Protein AF-B9D3Z3-F1 (afdb_monomer)

Sequence (193 aa):
MRENEQNLTEDKAQIIEKAKQEGMLSACFMSFTVLVLYVADFFPKLQEKHSWTALSILALVYLYKALKKLQPMCETNLIRPFHAYWTLGIAAAAALLAGILYDSMFTLLFLVLLIVTLFFWTILNFRLSRITQNPLFKFHSIMLIVSVASSLTVLFLKANPGSVLYYADAAITATAQALLVGAWYGVDDIEEI

Organism: NCBI:txid553218

Structure (mmCIF, N/CA/C/O backbone):
data_AF-B9D3Z3-F1
#
_entry.id   AF-B9D3Z3-F1
#
loop_
_atom_site.group_PDB
_atom_site.id
_atom_site.type_symbol
_atom_site.label_atom_id
_atom_site.label_alt_id
_atom_site.label_comp_id
_atom_site.label_asym_id
_atom_site.label_entity_id
_atom_site.label_seq_id
_atom_site.pdbx_PDB_ins_code
_atom_site.Cartn_x
_atom_site.Cartn_y
_atom_site.Cartn_z
_atom_site.occupancy
_atom_site.B_iso_or_equiv
_atom_site.auth_seq_id
_atom_site.auth_comp_id
_atom_site.auth_asym_id
_atom_site.auth_atom_id
_atom_site.pdbx_PDB_model_num
ATOM 1 N N . MET A 1 1 ? -28.230 3.469 32.497 1.00 61.22 1 MET A N 1
ATOM 2 C CA . MET A 1 1 ? -27.767 2.372 31.613 1.00 61.22 1 MET A CA 1
ATOM 3 C C . MET A 1 1 ? -27.740 2.819 30.154 1.00 61.22 1 MET A C 1
ATOM 5 O O . MET A 1 1 ? -26.655 2.826 29.601 1.00 61.22 1 MET A O 1
ATOM 9 N N . ARG A 1 2 ? -28.853 3.325 29.589 1.00 60.28 2 ARG A N 1
ATOM 10 C CA . ARG A 1 2 ? -28.916 3.864 28.210 1.00 60.28 2 ARG A CA 1
ATOM 11 C C . ARG A 1 2 ? -27.919 4.992 27.882 1.00 60.28 2 ARG A C 1
ATOM 13 O O . ARG A 1 2 ? -27.313 4.952 26.823 1.00 60.28 2 ARG A O 1
ATOM 20 N N . GLU A 1 3 ? -27.693 5.949 28.785 1.00 64.88 3 GLU A N 1
ATOM 21 C CA . GLU A 1 3 ? -26.726 7.043 28.543 1.00 64.88 3 GLU A CA 1
ATOM 22 C C . GLU A 1 3 ? -25.271 6.554 28.409 1.00 64.88 3 GLU A C 1
ATOM 24 O O . GLU A 1 3 ? -24.520 7.086 27.600 1.00 64.88 3 GLU A O 1
ATOM 29 N N . ASN A 1 4 ? -24.868 5.508 29.144 1.00 65.56 4 ASN A N 1
ATOM 30 C CA . ASN A 1 4 ? -23.505 4.967 29.051 1.00 65.56 4 ASN A CA 1
ATOM 31 C C . ASN A 1 4 ? -23.266 4.202 27.742 1.00 65.56 4 ASN A C 1
ATOM 33 O O . ASN A 1 4 ? -22.178 4.287 27.181 1.00 65.56 4 ASN A O 1
ATOM 37 N N . GLU A 1 5 ? -24.267 3.471 27.249 1.00 65.56 5 GLU A N 1
ATOM 38 C CA . GLU A 1 5 ? -24.188 2.773 25.958 1.00 65.56 5 GLU A CA 1
ATOM 39 C C . GLU A 1 5 ? -24.165 3.762 24.788 1.00 65.56 5 GLU A C 1
ATOM 41 O O . GLU A 1 5 ? -23.399 3.591 23.839 1.00 65.56 5 GLU A O 1
ATOM 46 N N . GLN A 1 6 ? -24.952 4.836 24.884 1.00 65.88 6 GLN A N 1
ATOM 47 C CA . GLN A 1 6 ? -24.980 5.894 23.880 1.00 65.88 6 GLN A CA 1
ATOM 48 C C . GLN A 1 6 ? -23.650 6.666 23.830 1.00 65.88 6 GLN A C 1
ATOM 50 O O . GLN A 1 6 ? -23.081 6.810 22.751 1.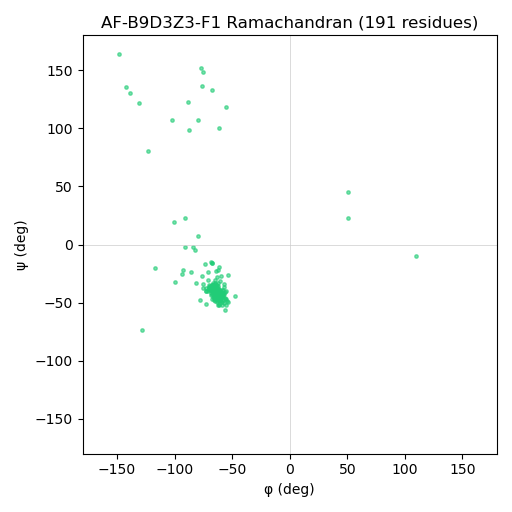00 65.88 6 GLN A O 1
ATOM 55 N N . ASN A 1 7 ? -23.085 7.037 24.986 1.00 67.00 7 ASN A N 1
ATOM 56 C CA . ASN A 1 7 ? -21.767 7.683 25.067 1.00 67.00 7 ASN A CA 1
ATOM 57 C C . ASN A 1 7 ? -20.642 6.804 24.493 1.00 67.00 7 ASN A C 1
ATOM 59 O O . ASN A 1 7 ? -19.749 7.303 23.812 1.00 67.00 7 ASN A O 1
ATOM 63 N N . LEU A 1 8 ? -20.690 5.489 24.731 1.00 71.25 8 LEU A N 1
ATOM 64 C CA . LEU A 1 8 ? -19.714 4.547 24.176 1.00 71.25 8 LEU A CA 1
ATOM 65 C C . LEU A 1 8 ? -19.835 4.420 22.650 1.00 71.25 8 LEU A C 1
ATOM 67 O O . LEU A 1 8 ? -18.837 4.234 21.957 1.00 71.25 8 LEU A O 1
ATOM 71 N N . THR A 1 9 ? -21.056 4.505 22.125 1.00 74.75 9 THR A N 1
ATOM 72 C CA . THR A 1 9 ? -21.328 4.413 20.685 1.00 74.75 9 THR A CA 1
ATOM 73 C C . THR A 1 9 ? -20.883 5.685 19.956 1.00 74.75 9 THR A C 1
ATOM 75 O O . THR A 1 9 ? -20.271 5.600 18.892 1.00 74.75 9 THR A O 1
ATOM 78 N N . GLU A 1 10 ? -21.110 6.858 20.550 1.00 75.19 10 GLU A N 1
ATOM 79 C CA . GLU A 1 10 ? -20.650 8.147 20.014 1.00 75.19 10 GLU A CA 1
ATOM 80 C C . GLU A 1 10 ? -19.116 8.262 20.011 1.00 75.19 10 GLU A C 1
ATOM 82 O O . GLU A 1 10 ? -18.536 8.693 19.011 1.00 75.19 10 GLU A O 1
ATOM 87 N N . ASP A 1 11 ? -18.446 7.808 21.076 1.00 85.38 11 ASP A N 1
ATOM 88 C CA . ASP A 1 11 ? -16.977 7.775 21.141 1.00 85.38 11 ASP A CA 1
ATOM 89 C C . ASP A 1 11 ? -16.388 6.842 20.067 1.00 85.38 11 ASP A C 1
ATOM 91 O O . ASP A 1 11 ? -15.443 7.203 19.358 1.00 85.38 11 ASP A O 1
ATOM 95 N N . LYS A 1 12 ? -17.012 5.674 19.849 1.00 86.50 12 LYS A N 1
ATOM 96 C CA . LYS A 1 12 ? -16.612 4.743 18.783 1.00 86.50 12 LYS A CA 1
ATOM 97 C C . LYS A 1 12 ? -16.733 5.356 17.395 1.00 86.50 12 LYS A C 1
ATOM 99 O O . LYS A 1 12 ? -15.756 5.347 16.645 1.00 86.50 12 LYS A O 1
ATOM 104 N N . ALA A 1 13 ? -17.893 5.922 17.071 1.00 90.25 13 ALA A N 1
ATOM 105 C CA . ALA A 1 13 ? -18.123 6.566 15.781 1.00 90.25 13 ALA A CA 1
ATOM 106 C C . ALA A 1 13 ? -17.109 7.697 15.531 1.00 90.25 13 ALA A C 1
ATOM 108 O O . ALA A 1 13 ? -16.568 7.823 14.432 1.00 90.25 13 ALA A O 1
ATOM 109 N N . GLN A 1 14 ? -16.770 8.475 16.566 1.00 92.31 14 GLN A N 1
ATOM 110 C CA . GLN A 1 14 ? -15.771 9.536 16.451 1.00 92.31 14 GLN A CA 1
ATOM 111 C C . GLN A 1 14 ? -14.358 8.995 16.179 1.00 92.31 14 GLN A C 1
ATOM 113 O O . GLN A 1 14 ? -13.594 9.602 15.420 1.00 92.31 14 GLN A O 1
ATOM 118 N N . ILE A 1 15 ? -13.975 7.882 16.805 1.00 92.25 15 ILE A N 1
ATOM 119 C CA . ILE A 1 15 ? -12.674 7.247 16.566 1.00 92.25 15 ILE A CA 1
ATOM 120 C C . ILE A 1 15 ? -12.609 6.666 15.148 1.00 92.25 15 ILE A C 1
ATOM 122 O O . ILE A 1 15 ? -11.595 6.873 14.474 1.00 92.25 15 ILE A O 1
ATOM 126 N N . ILE A 1 16 ? -13.676 6.007 14.684 1.00 94.06 16 ILE A N 1
ATOM 127 C CA . ILE A 1 16 ? -13.776 5.455 13.324 1.00 94.06 16 ILE A CA 1
ATOM 128 C C . ILE A 1 16 ? -13.667 6.577 12.289 1.00 94.06 16 ILE A C 1
ATOM 130 O O . ILE A 1 16 ? -12.822 6.496 11.401 1.00 94.06 16 ILE A O 1
ATOM 134 N N . GLU A 1 17 ? -14.409 7.674 12.452 1.00 95.56 17 GLU A N 1
ATOM 135 C CA . GLU A 1 17 ? -14.354 8.821 11.537 1.00 95.56 17 GLU A CA 1
ATOM 136 C C . GLU A 1 17 ? -12.950 9.451 11.487 1.00 95.56 17 GLU A C 1
ATOM 138 O O . GLU A 1 17 ? -12.416 9.753 10.419 1.00 95.56 17 GLU A O 1
ATOM 143 N N . LYS A 1 18 ? -12.277 9.591 12.636 1.00 95.56 18 LYS A N 1
ATOM 144 C CA . LYS A 1 18 ? -10.888 10.082 12.662 1.00 95.56 18 LYS A CA 1
ATOM 145 C C . LYS A 1 18 ? -9.923 9.110 11.979 1.00 95.56 18 LYS A C 1
ATOM 147 O O . LYS A 1 18 ? -9.005 9.553 11.290 1.00 95.56 18 LYS A O 1
ATOM 152 N N . ALA A 1 19 ? -10.095 7.804 12.181 1.00 96.00 19 ALA A N 1
ATOM 153 C CA . ALA A 1 19 ? -9.276 6.788 11.526 1.00 96.00 19 ALA A CA 1
ATOM 154 C C . ALA A 1 19 ? -9.494 6.785 10.007 1.00 96.00 19 ALA A C 1
ATOM 156 O O . ALA A 1 19 ? -8.522 6.746 9.255 1.00 96.00 19 ALA A O 1
ATOM 157 N N . LYS A 1 20 ? -10.747 6.906 9.564 1.00 96.75 20 LYS A N 1
ATOM 158 C CA . LYS A 1 20 ? -11.151 7.075 8.167 1.00 96.75 20 LYS A CA 1
ATOM 159 C C . LYS A 1 20 ? -10.456 8.271 7.526 1.00 96.75 20 LYS A C 1
ATOM 161 O O . LYS A 1 20 ? -9.802 8.110 6.500 1.00 96.75 20 LYS A O 1
ATOM 166 N N . GLN A 1 21 ? -10.523 9.448 8.148 1.00 97.25 21 GLN A N 1
ATOM 167 C CA . GLN A 1 21 ? -9.885 10.664 7.630 1.00 97.25 21 GLN A CA 1
ATOM 168 C C . GLN A 1 21 ? -8.366 10.510 7.483 1.00 97.25 21 GLN A C 1
ATOM 170 O O . GLN A 1 21 ? -7.793 10.874 6.455 1.00 97.25 21 GLN A O 1
ATOM 175 N N . GLU A 1 22 ? -7.699 9.939 8.486 1.00 97.50 22 GLU A N 1
ATOM 176 C CA . GLU A 1 22 ? -6.257 9.689 8.421 1.00 97.50 22 GLU A CA 1
ATOM 177 C C . GLU A 1 22 ? -5.893 8.630 7.375 1.00 97.50 22 GLU A C 1
ATOM 179 O O . GLU A 1 22 ? -4.918 8.795 6.642 1.00 97.50 22 GLU A O 1
ATOM 184 N N . GLY A 1 23 ? -6.689 7.569 7.261 1.00 97.25 23 GLY A N 1
ATOM 185 C CA . GLY A 1 23 ? -6.504 6.533 6.256 1.00 97.25 23 GLY A CA 1
ATOM 186 C C . GLY A 1 23 ? -6.722 7.048 4.834 1.00 97.25 23 GLY A C 1
ATOM 187 O O . GLY A 1 23 ? -5.916 6.760 3.952 1.00 97.25 23 GLY A O 1
ATOM 188 N N . MET A 1 24 ? -7.727 7.899 4.620 1.00 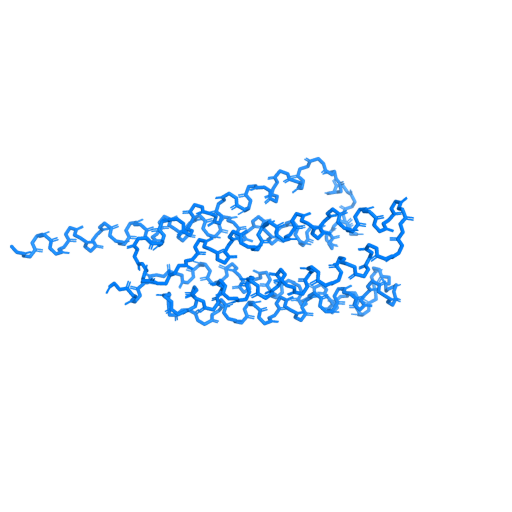97.44 24 MET A N 1
ATOM 189 C CA . MET A 1 24 ? -7.952 8.590 3.349 1.00 97.44 24 MET A CA 1
ATOM 190 C C . MET A 1 24 ? -6.784 9.509 2.985 1.00 97.44 24 MET A C 1
ATOM 192 O O . MET A 1 24 ? -6.298 9.451 1.858 1.00 97.44 24 MET A O 1
ATOM 196 N N . LEU A 1 25 ? -6.292 10.326 3.924 1.00 96.88 25 LEU A N 1
ATOM 197 C CA . LEU A 1 25 ? -5.120 11.180 3.690 1.00 96.88 25 LEU A CA 1
ATOM 198 C C . LEU A 1 25 ? -3.895 10.351 3.303 1.00 96.88 25 LEU A C 1
ATOM 200 O O . LEU A 1 25 ? -3.193 10.684 2.349 1.00 96.88 25 LEU A O 1
ATOM 204 N N . SER A 1 26 ? -3.668 9.245 4.012 1.00 97.00 26 SER A N 1
ATOM 205 C CA . SER A 1 26 ? -2.611 8.300 3.675 1.00 97.00 26 SER A CA 1
ATOM 206 C C . SER A 1 26 ? -2.772 7.742 2.261 1.00 97.00 26 SER A C 1
ATOM 208 O O . SER A 1 26 ? -1.842 7.844 1.461 1.00 97.00 26 SER A O 1
ATOM 210 N N . ALA A 1 27 ? -3.953 7.213 1.932 1.00 96.88 27 ALA A N 1
ATOM 211 C CA . ALA A 1 27 ? -4.258 6.644 0.626 1.00 96.88 27 ALA A CA 1
ATOM 212 C C . ALA A 1 27 ? -4.061 7.665 -0.498 1.00 96.88 27 ALA A C 1
ATOM 214 O O . ALA A 1 27 ? -3.463 7.336 -1.520 1.00 96.88 27 ALA A O 1
ATOM 215 N N . CYS A 1 28 ? -4.488 8.913 -0.298 1.00 94.94 28 CYS A N 1
ATOM 216 C CA . CYS A 1 28 ? -4.278 10.001 -1.248 1.00 94.94 28 CYS A CA 1
ATOM 217 C C . CYS A 1 28 ? -2.791 10.308 -1.448 1.00 94.94 28 CYS A C 1
ATOM 219 O O . CYS A 1 28 ? -2.352 10.447 -2.589 1.00 94.94 28 CYS A O 1
ATOM 221 N N . PHE A 1 29 ? -1.995 10.374 -0.376 1.00 94.31 29 PHE A N 1
ATOM 222 C CA . PHE A 1 29 ? -0.553 10.597 -0.503 1.00 94.31 29 PHE A CA 1
ATOM 223 C C . PHE A 1 29 ? 0.164 9.425 -1.176 1.00 94.31 29 PHE A C 1
ATOM 225 O O . PHE A 1 29 ? 0.994 9.676 -2.044 1.00 94.31 29 PHE A O 1
ATOM 232 N N . MET A 1 30 ? -0.183 8.171 -0.857 1.00 93.06 30 MET A N 1
ATOM 233 C CA . MET A 1 30 ? 0.350 6.990 -1.560 1.00 93.06 30 MET A CA 1
ATOM 234 C C . MET A 1 30 ? -0.032 6.997 -3.043 1.00 93.06 30 MET A C 1
ATOM 236 O O . MET A 1 30 ? 0.810 6.780 -3.911 1.00 93.06 30 MET A O 1
ATOM 240 N N . SER A 1 31 ? -1.296 7.299 -3.340 1.00 92.81 31 SER A N 1
ATOM 241 C CA . SER A 1 31 ? -1.798 7.373 -4.712 1.00 92.81 31 SER A CA 1
ATOM 242 C C . SER A 1 31 ? -1.053 8.440 -5.500 1.00 92.81 31 SER A C 1
ATOM 244 O O . SER A 1 31 ? -0.617 8.192 -6.620 1.00 92.81 31 SER A O 1
ATOM 246 N N . PHE A 1 32 ? -0.861 9.617 -4.903 1.00 90.12 32 PHE A N 1
ATOM 247 C CA . PHE A 1 32 ? -0.132 10.707 -5.531 1.00 90.12 32 PHE A CA 1
ATOM 248 C C . PHE A 1 32 ? 1.331 10.338 -5.786 1.00 90.12 32 PHE A C 1
ATOM 250 O O . PHE A 1 32 ? 1.804 10.529 -6.901 1.00 90.12 32 PHE A O 1
ATOM 257 N N . THR A 1 33 ? 2.048 9.779 -4.804 1.00 88.94 33 THR A N 1
ATOM 258 C CA . THR A 1 33 ? 3.472 9.435 -4.974 1.00 88.94 33 THR A CA 1
ATOM 259 C C . THR A 1 33 ? 3.700 8.340 -6.010 1.00 88.94 33 THR A C 1
ATOM 261 O O . THR A 1 33 ? 4.727 8.356 -6.683 1.00 88.94 33 THR A O 1
ATOM 264 N N . VAL A 1 34 ? 2.747 7.423 -6.183 1.00 89.38 34 VAL A N 1
ATOM 265 C CA . VAL A 1 34 ? 2.805 6.393 -7.227 1.00 89.38 34 VAL A CA 1
ATOM 266 C C . VAL A 1 34 ? 2.422 6.966 -8.594 1.00 89.38 34 VAL A C 1
ATOM 268 O O . VAL A 1 34 ? 3.133 6.758 -9.575 1.00 89.38 34 VAL A O 1
ATOM 271 N N . LEU A 1 35 ? 1.318 7.711 -8.681 1.00 89.69 35 LEU A N 1
ATOM 272 C CA . LEU A 1 35 ? 0.789 8.190 -9.961 1.00 89.69 35 LEU A CA 1
ATOM 273 C C . LEU A 1 35 ? 1.575 9.363 -10.540 1.00 89.69 35 LEU A C 1
ATOM 275 O O . LEU A 1 35 ? 1.635 9.501 -11.762 1.00 89.69 35 LEU A O 1
ATOM 279 N N . VAL A 1 36 ? 2.225 10.176 -9.700 1.00 86.12 36 VAL A N 1
ATOM 280 C CA . VAL A 1 36 ? 3.058 1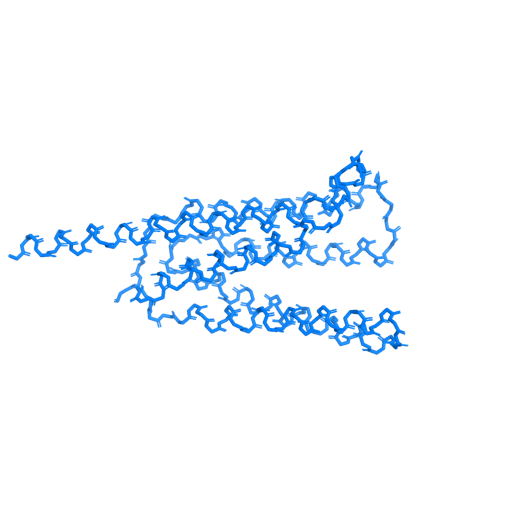1.290 -10.172 1.00 86.12 36 VAL A CA 1
ATOM 281 C C . VAL A 1 36 ? 4.194 10.804 -11.068 1.00 86.12 36 VAL A C 1
ATOM 283 O O . VAL A 1 36 ? 4.592 11.545 -11.955 1.00 86.12 36 VAL A O 1
ATOM 286 N N . LEU A 1 37 ? 4.664 9.560 -10.908 1.00 82.50 37 LEU A N 1
ATOM 287 C CA . LEU A 1 37 ? 5.684 8.976 -11.783 1.00 82.50 37 LEU A CA 1
ATOM 288 C C . LEU A 1 37 ? 5.198 8.892 -13.236 1.00 82.50 37 LEU A C 1
ATOM 290 O O . LEU A 1 37 ? 5.932 9.274 -14.139 1.00 82.50 37 LEU A O 1
ATOM 294 N N . TYR A 1 38 ? 3.942 8.494 -13.452 1.00 85.25 38 TYR A N 1
ATOM 295 C CA . TYR A 1 38 ? 3.343 8.448 -14.788 1.00 85.25 38 TYR A CA 1
ATOM 296 C C . TYR A 1 38 ? 2.987 9.842 -15.308 1.00 85.25 38 TYR A C 1
ATOM 298 O O . TYR A 1 38 ? 3.137 10.132 -16.490 1.00 85.25 38 TYR A O 1
ATOM 306 N N . VAL A 1 39 ? 2.511 10.734 -14.432 1.00 83.56 39 VAL A N 1
ATOM 307 C CA . VAL A 1 39 ? 2.137 12.103 -14.825 1.00 83.56 39 VAL A CA 1
ATOM 308 C C . VAL A 1 39 ? 3.376 12.936 -15.176 1.00 83.56 39 VAL A C 1
ATOM 310 O O . VAL A 1 39 ? 3.326 13.741 -16.107 1.00 83.56 39 VAL A O 1
ATOM 313 N N . ALA A 1 40 ? 4.492 12.743 -14.470 1.00 83.62 40 ALA A N 1
ATOM 314 C CA . ALA A 1 40 ? 5.743 13.462 -14.699 1.00 83.62 40 ALA A CA 1
ATOM 315 C C . ALA A 1 40 ? 6.338 13.187 -16.089 1.00 83.62 40 ALA A C 1
ATOM 317 O O . ALA A 1 40 ? 6.958 14.088 -16.651 1.00 83.62 40 ALA A O 1
ATOM 318 N N . ASP A 1 41 ? 6.077 12.013 -16.674 1.00 80.88 41 ASP A N 1
ATOM 319 C CA . ASP A 1 41 ? 6.478 11.694 -18.051 1.00 80.88 41 ASP A CA 1
ATOM 320 C C . ASP A 1 41 ? 5.774 12.590 -19.094 1.00 80.88 41 ASP A C 1
ATOM 322 O O . ASP A 1 41 ? 6.311 12.815 -20.178 1.00 80.88 41 ASP A O 1
ATOM 326 N N . PHE A 1 42 ? 4.611 13.170 -18.763 1.00 78.31 42 PHE A N 1
ATOM 327 C CA . PHE A 1 42 ? 3.899 14.147 -19.606 1.00 78.31 42 PHE A CA 1
ATOM 328 C C . PHE A 1 42 ? 4.134 15.598 -19.169 1.00 78.31 42 PHE A C 1
ATOM 330 O O . PHE A 1 42 ? 4.142 16.513 -19.994 1.00 78.31 42 PHE A O 1
ATOM 337 N N . PHE A 1 43 ? 4.326 15.820 -17.868 1.00 81.06 43 PHE A N 1
ATOM 338 C CA . PHE A 1 43 ? 4.496 17.137 -17.263 1.00 81.06 43 PHE A CA 1
ATOM 339 C C . PHE A 1 43 ? 5.819 17.199 -16.488 1.00 81.06 43 PHE A C 1
ATOM 341 O O . PHE A 1 43 ? 5.816 17.136 -15.255 1.00 81.06 43 PHE A O 1
ATOM 348 N N . PRO A 1 44 ? 6.959 17.404 -17.172 1.00 75.25 44 PRO A N 1
ATOM 349 C CA . PRO A 1 44 ? 8.288 17.342 -16.554 1.00 75.25 44 PRO A CA 1
ATOM 350 C C . PRO A 1 44 ? 8.505 18.387 -15.448 1.00 75.25 44 PRO A C 1
ATOM 352 O O . PRO A 1 44 ? 9.350 18.208 -14.577 1.00 75.25 44 PRO A O 1
ATOM 355 N N . LYS A 1 45 ? 7.697 19.458 -15.411 1.00 76.31 45 LYS A N 1
ATOM 356 C CA . LYS A 1 45 ? 7.692 20.442 -14.312 1.00 76.31 45 LYS A CA 1
ATOM 357 C C . LYS A 1 45 ? 7.303 19.840 -12.953 1.00 76.31 45 LYS A C 1
ATOM 359 O O . LYS A 1 45 ? 7.649 20.411 -11.929 1.00 76.31 45 LYS A O 1
ATOM 364 N N . LEU A 1 46 ? 6.601 18.704 -12.929 1.00 71.19 46 LEU A N 1
ATOM 365 C CA . LEU A 1 46 ? 6.235 17.990 -11.698 1.00 71.19 46 LEU A CA 1
ATOM 366 C C . LEU A 1 46 ? 7.359 17.088 -11.170 1.00 71.19 46 LEU A C 1
ATOM 368 O O . LEU A 1 46 ? 7.228 16.520 -10.089 1.00 71.19 46 LEU A O 1
ATOM 372 N N . GLN A 1 47 ? 8.466 16.966 -11.906 1.00 66.19 47 GLN A N 1
ATOM 373 C CA . GLN A 1 47 ? 9.595 16.103 -11.567 1.00 66.19 47 GLN A CA 1
ATOM 374 C C . GLN A 1 47 ? 10.529 16.707 -10.499 1.00 66.19 47 GLN A C 1
ATOM 376 O O . GLN A 1 47 ? 11.586 16.136 -10.227 1.00 66.19 47 GLN A O 1
ATOM 381 N N . GLU A 1 48 ? 10.184 17.845 -9.881 1.00 66.31 48 GLU A N 1
ATOM 382 C CA . GLU A 1 48 ? 10.954 18.417 -8.768 1.00 66.31 48 GLU A CA 1
ATOM 383 C C . GLU A 1 48 ? 10.982 17.446 -7.567 1.00 66.31 48 GLU A C 1
ATOM 385 O O . GLU A 1 48 ? 10.043 17.317 -6.781 1.00 66.31 48 GLU A O 1
ATOM 390 N N . LYS A 1 49 ? 12.106 16.726 -7.448 1.00 61.22 49 LYS A N 1
ATOM 391 C CA . LYS A 1 49 ? 12.265 15.493 -6.652 1.00 61.22 49 LYS A CA 1
ATOM 392 C C . LYS A 1 49 ? 12.177 15.668 -5.133 1.00 61.22 49 LYS A C 1
ATOM 394 O O . LYS A 1 49 ? 12.035 14.679 -4.418 1.00 61.22 49 LYS A O 1
ATOM 399 N N . HIS A 1 50 ? 12.283 16.889 -4.611 1.00 58.28 50 HIS A N 1
ATOM 400 C CA . HIS A 1 50 ? 12.471 17.111 -3.172 1.00 58.28 50 HIS A CA 1
ATOM 401 C C . HIS A 1 50 ? 11.210 16.856 -2.324 1.00 58.28 50 HIS A C 1
ATOM 403 O O . HIS A 1 50 ? 11.329 16.645 -1.119 1.00 58.28 50 HIS A O 1
ATOM 409 N N . SER A 1 51 ? 10.017 16.805 -2.930 1.00 67.50 51 SER A N 1
ATOM 410 C CA . SER A 1 51 ? 8.748 16.648 -2.196 1.00 67.50 51 SER A CA 1
ATOM 411 C C . SER A 1 51 ? 8.274 15.190 -2.047 1.00 67.50 51 SER A C 1
ATOM 413 O O . SER A 1 51 ? 7.530 14.859 -1.123 1.00 67.50 51 SER A O 1
ATOM 415 N N . TRP A 1 52 ? 8.726 14.270 -2.907 1.00 77.75 52 TRP A N 1
ATOM 416 C CA . TRP A 1 52 ? 8.144 12.920 -2.982 1.00 77.75 52 TRP A CA 1
ATOM 417 C C . TRP A 1 52 ? 8.481 12.043 -1.775 1.00 77.75 52 TRP A C 1
ATOM 419 O O . TRP A 1 52 ? 7.612 11.345 -1.257 1.00 77.75 52 TRP A O 1
ATOM 429 N N . THR A 1 53 ? 9.714 12.115 -1.267 1.00 80.88 53 THR A N 1
ATOM 430 C CA . THR A 1 53 ? 10.110 11.380 -0.055 1.00 80.88 53 THR A CA 1
ATOM 431 C C . THR A 1 53 ? 9.323 11.858 1.163 1.00 80.88 53 THR A C 1
ATOM 433 O O . THR A 1 53 ? 8.868 11.040 1.960 1.00 80.88 53 THR A O 1
ATOM 436 N N . ALA A 1 54 ? 9.113 13.173 1.288 1.00 85.50 54 ALA A N 1
ATOM 437 C CA . ALA A 1 54 ? 8.326 13.746 2.373 1.00 85.50 54 ALA A CA 1
ATOM 438 C C . ALA A 1 54 ? 6.865 13.276 2.309 1.00 85.50 54 ALA A C 1
ATOM 440 O O . ALA A 1 54 ? 6.320 12.849 3.325 1.00 85.50 54 ALA A O 1
ATOM 441 N N . LEU A 1 55 ? 6.258 13.266 1.117 1.00 88.25 55 LEU A N 1
ATOM 442 C CA . LEU A 1 55 ? 4.903 12.748 0.914 1.00 88.25 55 LEU A CA 1
ATOM 443 C C . LEU A 1 55 ? 4.792 11.254 1.238 1.00 88.25 55 LEU A C 1
ATOM 445 O O . LEU A 1 55 ? 3.847 10.855 1.912 1.00 88.25 55 LEU A O 1
ATOM 449 N N . SER A 1 56 ? 5.774 10.437 0.849 1.00 87.19 56 SER A N 1
ATOM 450 C CA . SER A 1 56 ? 5.807 9.010 1.198 1.00 87.19 56 SER A CA 1
ATOM 451 C C . SER A 1 56 ? 5.922 8.780 2.710 1.00 87.19 56 SER A C 1
ATOM 453 O O . SER A 1 56 ? 5.240 7.914 3.257 1.00 87.19 56 SER A O 1
ATOM 455 N N . ILE A 1 57 ? 6.731 9.581 3.415 1.00 90.81 57 ILE A N 1
ATOM 456 C CA . ILE A 1 57 ? 6.822 9.526 4.884 1.00 90.81 57 ILE A CA 1
ATOM 457 C C . ILE A 1 57 ? 5.489 9.934 5.515 1.00 90.81 57 ILE A C 1
ATOM 459 O O . ILE A 1 57 ? 4.991 9.234 6.396 1.00 90.81 57 ILE A O 1
ATOM 463 N N . LEU A 1 58 ? 4.883 11.032 5.053 1.00 93.31 58 LEU A N 1
ATOM 464 C CA . LEU A 1 58 ? 3.577 11.478 5.535 1.00 93.31 58 LEU A CA 1
ATOM 465 C C . LEU A 1 58 ? 2.511 10.404 5.317 1.00 93.31 58 LEU A C 1
ATOM 467 O O . LEU A 1 58 ? 1.760 10.106 6.242 1.00 93.31 58 LEU A O 1
ATOM 471 N N . ALA A 1 59 ? 2.492 9.764 4.148 1.00 94.00 59 ALA A N 1
ATOM 472 C CA . ALA A 1 59 ? 1.582 8.670 3.846 1.00 94.00 59 ALA A CA 1
ATOM 473 C C . ALA A 1 59 ? 1.684 7.537 4.882 1.00 94.00 59 ALA A C 1
ATOM 475 O O . ALA A 1 59 ? 0.665 7.098 5.419 1.00 94.00 59 ALA A O 1
ATOM 476 N N . LEU A 1 60 ? 2.902 7.108 5.226 1.00 94.31 60 LEU A N 1
ATOM 477 C CA . LEU A 1 60 ? 3.131 6.076 6.244 1.00 94.31 60 LEU A CA 1
ATOM 478 C C . LEU A 1 60 ? 2.731 6.537 7.651 1.00 94.31 60 LEU A C 1
ATOM 480 O O . LEU A 1 60 ? 2.139 5.762 8.401 1.00 94.31 60 LEU A O 1
ATOM 484 N N . VAL A 1 61 ? 3.018 7.791 8.012 1.00 96.31 61 VAL A N 1
ATOM 485 C CA . VAL A 1 61 ? 2.642 8.363 9.315 1.00 96.31 61 VAL A CA 1
ATOM 486 C C . VAL A 1 61 ? 1.124 8.404 9.475 1.00 96.31 61 VAL A C 1
ATOM 488 O O . VAL A 1 61 ? 0.612 7.998 10.518 1.00 96.31 61 VAL A O 1
ATOM 491 N N . TYR A 1 62 ? 0.396 8.868 8.458 1.00 97.44 62 TYR A N 1
ATOM 492 C CA . TYR A 1 62 ? -1.064 8.903 8.489 1.00 97.44 62 TYR A CA 1
ATOM 493 C C . TYR A 1 62 ? -1.668 7.497 8.523 1.00 97.44 62 TYR A C 1
ATOM 495 O O . TYR A 1 62 ? -2.576 7.261 9.318 1.00 97.44 62 TYR A O 1
ATOM 503 N N . LEU A 1 63 ? -1.103 6.538 7.776 1.00 97.12 63 LEU A N 1
ATOM 504 C CA . LEU A 1 63 ? -1.547 5.144 7.847 1.00 97.12 63 LEU A CA 1
ATOM 505 C C . LEU A 1 63 ? -1.365 4.579 9.254 1.00 97.12 63 LEU A C 1
ATOM 507 O O . LEU A 1 63 ? -2.288 4.007 9.821 1.00 97.12 63 LEU A O 1
ATOM 511 N N . TYR A 1 64 ? -0.187 4.777 9.845 1.00 97.06 64 TYR A N 1
ATOM 512 C CA . TYR A 1 64 ? 0.093 4.324 11.202 1.00 97.06 64 TYR A CA 1
ATOM 513 C C . TYR A 1 64 ? -0.888 4.919 12.216 1.00 97.06 64 TYR A C 1
ATOM 515 O O . TYR A 1 64 ? -1.382 4.199 13.083 1.00 97.06 64 TYR A O 1
ATOM 523 N N . LYS A 1 65 ? -1.197 6.219 12.110 1.00 97.06 65 LYS A N 1
ATOM 524 C CA . LYS A 1 65 ? -2.169 6.868 13.000 1.00 97.06 65 LYS A CA 1
ATOM 525 C C . LYS A 1 65 ? -3.571 6.267 12.849 1.00 97.06 65 LYS A C 1
ATOM 527 O O . LYS A 1 65 ? -4.183 5.976 13.877 1.00 97.06 65 LYS A O 1
ATOM 532 N N . ALA A 1 66 ? -4.018 6.010 11.617 1.00 96.75 66 ALA A N 1
ATOM 533 C CA . ALA A 1 66 ? -5.306 5.378 11.346 1.00 96.75 66 ALA A CA 1
ATOM 534 C C . ALA A 1 66 ? -5.372 3.973 11.960 1.00 96.75 66 ALA A C 1
ATOM 536 O O . ALA A 1 66 ? -6.265 3.669 12.748 1.00 96.75 66 ALA A O 1
ATOM 537 N N . LEU A 1 67 ? -4.362 3.139 11.692 1.00 96.62 67 LEU A N 1
ATOM 538 C CA . LEU A 1 67 ? -4.283 1.784 12.241 1.00 96.62 67 LEU A CA 1
ATOM 539 C C . LEU A 1 67 ? -4.213 1.784 13.769 1.00 96.62 67 LEU A C 1
ATOM 541 O O . LEU A 1 67 ? -4.840 0.947 14.409 1.00 96.62 67 LEU A O 1
ATOM 545 N N . LYS A 1 68 ? -3.482 2.728 14.370 1.00 95.56 68 LYS A N 1
ATOM 546 C CA . LYS A 1 68 ? -3.365 2.839 15.828 1.00 95.56 68 LYS A CA 1
ATOM 547 C C . LYS A 1 68 ? -4.689 3.229 16.486 1.00 95.56 68 LYS A C 1
ATOM 549 O O . LYS A 1 68 ? -4.939 2.795 17.605 1.00 95.56 68 LYS A O 1
ATOM 554 N N . LYS A 1 69 ? -5.519 4.029 15.810 1.00 94.31 69 LYS A N 1
ATOM 555 C CA . LYS A 1 69 ? -6.873 4.368 16.274 1.00 94.31 69 LYS A CA 1
ATOM 556 C C . LYS A 1 69 ? -7.830 3.183 16.194 1.00 94.31 69 LYS A C 1
ATOM 558 O O . LYS A 1 69 ? -8.621 3.016 17.111 1.00 94.31 69 LYS A O 1
ATOM 563 N N . LEU A 1 70 ? -7.724 2.366 15.145 1.00 92.81 70 LEU A N 1
ATOM 564 C CA . LEU A 1 70 ? -8.553 1.167 14.987 1.00 92.81 70 LEU A CA 1
ATOM 565 C C . LEU A 1 70 ? -8.109 0.016 15.900 1.00 92.81 70 LEU A C 1
ATOM 567 O O . LEU A 1 70 ? -8.946 -0.706 16.415 1.00 92.81 70 LEU A O 1
ATOM 571 N N . GLN A 1 71 ? -6.807 -0.133 16.164 1.00 93.00 71 GLN A N 1
ATOM 572 C CA . GLN A 1 71 ? -6.246 -1.243 16.944 1.00 93.00 71 GLN A CA 1
ATOM 573 C C . GLN A 1 71 ? -6.949 -1.574 18.280 1.00 93.00 71 GLN A C 1
ATOM 575 O O . GLN A 1 71 ? -7.097 -2.765 18.547 1.00 93.00 71 GLN A O 1
ATOM 580 N N . PRO A 1 72 ? -7.330 -0.615 19.153 1.00 89.31 72 PRO A N 1
ATOM 581 C CA . PRO A 1 72 ? -8.024 -0.937 20.404 1.00 89.31 72 PRO A CA 1
ATOM 582 C C . PRO A 1 72 ? -9.445 -1.484 20.202 1.00 89.31 72 PRO A C 1
ATOM 584 O O . PRO A 1 72 ? -10.004 -2.039 21.138 1.00 89.31 72 PRO A O 1
ATOM 587 N N . MET A 1 73 ? -10.012 -1.331 19.005 1.00 87.31 73 MET A N 1
ATOM 588 C CA . MET A 1 73 ? -11.319 -1.852 18.600 1.00 87.31 73 MET A CA 1
ATOM 589 C C . MET A 1 73 ? -11.185 -3.133 17.778 1.00 87.31 73 MET A C 1
ATOM 591 O O . MET A 1 73 ? -12.047 -3.433 16.972 1.00 87.31 73 MET A O 1
ATOM 595 N N . CYS A 1 74 ? -10.053 -3.826 17.839 1.00 87.38 74 CYS A N 1
ATOM 596 C CA . CYS A 1 74 ? -9.835 -5.018 17.034 1.00 87.38 74 CYS A CA 1
ATOM 597 C C . CYS A 1 74 ? -9.131 -6.066 17.881 1.00 87.38 74 CYS A C 1
ATOM 599 O O . CYS A 1 74 ? -8.070 -5.798 18.452 1.00 87.38 74 CYS A O 1
ATOM 601 N N . GLU A 1 75 ? -9.656 -7.288 17.886 1.00 86.25 75 GLU A N 1
ATOM 602 C CA . GLU A 1 75 ? -8.934 -8.435 18.443 1.00 86.25 75 GLU A CA 1
ATOM 603 C C . GLU A 1 75 ? -7.694 -8.747 17.595 1.00 86.25 75 GLU A C 1
ATOM 605 O O . GLU A 1 75 ? -6.629 -9.141 18.085 1.00 86.25 75 GLU A O 1
ATOM 610 N N . THR A 1 76 ? -7.815 -8.546 16.281 1.00 89.69 76 THR A N 1
ATOM 611 C CA . THR A 1 76 ? -6.725 -8.779 15.347 1.00 89.69 76 THR A CA 1
ATOM 612 C C . THR A 1 76 ? -5.678 -7.657 15.387 1.00 89.69 76 THR A C 1
ATOM 614 O O . THR A 1 76 ? -5.957 -6.459 15.410 1.00 89.69 76 THR A O 1
ATOM 617 N N . ASN A 1 77 ? -4.399 -8.042 15.376 1.00 92.75 77 ASN A N 1
ATOM 618 C CA . ASN A 1 77 ? -3.298 -7.078 15.418 1.00 92.75 77 ASN A CA 1
ATOM 619 C C . ASN A 1 77 ? -3.049 -6.454 14.030 1.00 92.75 77 ASN A C 1
ATOM 621 O O . ASN A 1 77 ? -2.495 -7.107 13.145 1.00 92.75 77 ASN A O 1
ATOM 625 N N . LEU A 1 78 ? -3.420 -5.194 13.835 1.00 93.31 78 LEU A N 1
ATOM 626 C CA . LEU A 1 78 ? -3.182 -4.418 12.615 1.00 93.31 78 LEU A CA 1
ATOM 627 C C . LEU A 1 78 ? -1.765 -3.832 12.565 1.00 93.31 78 LEU A C 1
ATOM 629 O O . LEU A 1 78 ? -1.156 -3.730 11.500 1.00 93.31 78 LEU A O 1
ATOM 633 N N . ILE A 1 79 ? -1.206 -3.483 13.722 1.00 96.12 79 ILE A N 1
ATOM 634 C CA . ILE A 1 79 ? 0.087 -2.795 13.824 1.00 96.12 79 ILE A CA 1
ATOM 635 C C . ILE A 1 79 ? 1.265 -3.699 13.443 1.00 96.12 79 ILE A C 1
ATOM 637 O O . ILE A 1 79 ? 2.210 -3.256 12.795 1.00 96.12 79 ILE A O 1
ATOM 641 N N . ARG A 1 80 ? 1.218 -4.987 13.785 1.00 94.69 80 ARG A N 1
ATOM 642 C CA . ARG A 1 80 ? 2.284 -5.950 13.479 1.00 94.69 80 ARG A CA 1
ATOM 643 C C . ARG A 1 80 ? 2.517 -6.152 11.973 1.00 94.69 80 ARG A C 1
ATOM 645 O O . ARG A 1 80 ? 3.671 -6.037 11.562 1.00 94.69 80 ARG A O 1
ATOM 652 N N . PRO A 1 81 ? 1.502 -6.456 11.136 1.00 94.94 81 PRO A N 1
ATOM 653 C CA . PRO A 1 81 ? 1.721 -6.575 9.695 1.00 94.94 81 PRO A CA 1
ATOM 654 C C . PRO A 1 81 ? 2.124 -5.238 9.065 1.00 94.94 81 PRO A C 1
ATOM 656 O O . PRO A 1 81 ? 2.980 -5.236 8.183 1.00 94.94 81 PRO A O 1
ATOM 659 N N . PHE A 1 82 ? 1.614 -4.105 9.567 1.00 96.12 82 PHE A N 1
ATOM 660 C CA . PHE A 1 82 ? 2.104 -2.788 9.155 1.00 96.12 82 PHE A CA 1
ATOM 661 C C . PHE A 1 82 ? 3.595 -2.616 9.460 1.00 96.12 82 PHE A C 1
ATOM 663 O O . PHE A 1 82 ? 4.342 -2.197 8.579 1.00 96.12 82 PHE A O 1
ATOM 670 N N . HIS A 1 83 ? 4.048 -2.996 10.662 1.00 95.38 83 HIS A N 1
ATOM 671 C CA . HIS A 1 83 ? 5.455 -2.907 11.038 1.00 95.38 83 HIS A CA 1
ATOM 672 C C . HIS A 1 83 ? 6.367 -3.785 10.176 1.00 95.38 83 HIS A C 1
ATOM 674 O O . HIS A 1 83 ? 7.451 -3.360 9.793 1.00 95.38 83 HIS A O 1
ATOM 680 N N . ALA A 1 84 ? 5.923 -4.989 9.830 1.00 96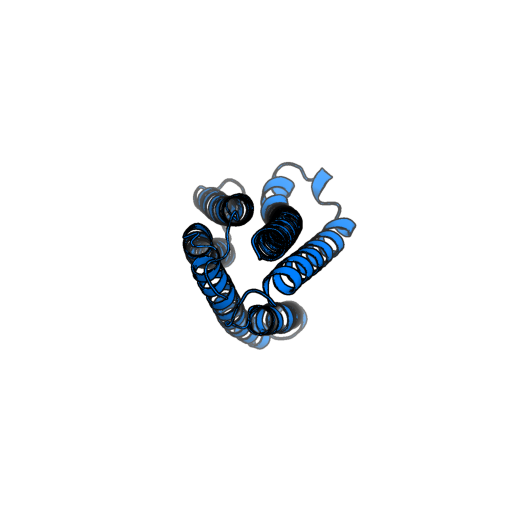.31 84 ALA A N 1
ATOM 681 C CA . ALA A 1 84 ? 6.667 -5.828 8.902 1.00 96.31 84 ALA A CA 1
ATOM 682 C C . ALA A 1 84 ? 6.745 -5.186 7.506 1.00 96.31 84 ALA A C 1
ATOM 684 O O . ALA A 1 84 ? 7.828 -5.122 6.930 1.00 96.31 84 ALA A O 1
ATOM 685 N N . TYR A 1 85 ? 5.629 -4.647 7.002 1.00 95.38 85 TYR A N 1
ATOM 686 C CA . TYR A 1 85 ? 5.559 -3.985 5.698 1.00 95.38 85 TYR A CA 1
ATOM 687 C C . TYR A 1 85 ? 6.565 -2.832 5.555 1.00 95.38 85 TYR A C 1
ATOM 689 O O . TYR A 1 85 ? 7.386 -2.866 4.642 1.00 95.38 85 TYR A O 1
ATOM 697 N N . TRP A 1 86 ? 6.560 -1.830 6.445 1.00 92.12 86 TRP A N 1
ATOM 698 C CA . TRP A 1 86 ? 7.459 -0.672 6.270 1.00 92.12 86 TRP A CA 1
ATOM 699 C C . TRP A 1 86 ? 8.938 -1.036 6.484 1.00 92.12 86 TRP A C 1
ATOM 701 O O . TRP A 1 86 ? 9.790 -0.543 5.748 1.00 92.12 86 TRP A O 1
ATOM 711 N N . THR A 1 87 ? 9.266 -1.920 7.439 1.00 94.44 87 THR A N 1
ATOM 712 C CA . THR A 1 87 ? 10.657 -2.346 7.674 1.00 94.44 87 THR A CA 1
ATOM 713 C C . THR A 1 87 ? 11.207 -3.128 6.483 1.00 94.44 87 THR A C 1
ATOM 715 O O . THR A 1 87 ? 12.319 -2.853 6.030 1.00 94.44 87 THR A O 1
ATOM 718 N N . LEU A 1 88 ? 10.422 -4.060 5.935 1.00 95.75 88 LEU A N 1
ATOM 719 C CA . LEU A 1 88 ? 10.799 -4.784 4.721 1.00 95.75 88 LEU A CA 1
ATOM 720 C C . LEU A 1 88 ? 10.851 -3.864 3.502 1.00 95.75 88 LEU A C 1
ATOM 722 O O . LEU A 1 88 ? 11.748 -4.021 2.682 1.00 95.75 88 LEU A O 1
ATOM 726 N N . GLY A 1 89 ? 9.973 -2.862 3.419 1.00 92.62 89 GLY A N 1
ATOM 727 C CA . GLY A 1 89 ? 10.020 -1.836 2.379 1.00 92.62 89 GLY A CA 1
ATOM 728 C C . GLY A 1 89 ? 11.328 -1.037 2.393 1.00 92.62 89 GLY A C 1
ATOM 729 O O . GLY A 1 89 ? 11.940 -0.845 1.344 1.00 92.62 89 GLY A O 1
ATOM 730 N N . ILE A 1 90 ? 11.814 -0.634 3.575 1.00 93.75 90 ILE A N 1
ATOM 731 C CA . ILE A 1 90 ? 13.126 0.024 3.723 1.00 93.75 90 ILE A CA 1
ATOM 732 C C . ILE A 1 90 ? 14.253 -0.921 3.294 1.00 93.75 90 ILE A C 1
ATOM 734 O O . ILE A 1 90 ? 15.142 -0.516 2.545 1.00 93.75 90 ILE A O 1
ATOM 738 N N . ALA A 1 91 ? 14.209 -2.183 3.731 1.00 95.94 91 ALA A N 1
ATOM 739 C CA . ALA A 1 91 ? 15.203 -3.180 3.345 1.00 95.94 91 ALA A CA 1
ATOM 740 C C . ALA A 1 91 ? 15.210 -3.425 1.825 1.00 95.94 91 ALA A C 1
ATOM 742 O O . ALA A 1 91 ? 16.279 -3.502 1.224 1.00 95.94 91 ALA A O 1
ATOM 743 N N . ALA A 1 92 ? 14.035 -3.489 1.192 1.00 95.38 92 ALA A N 1
ATOM 744 C CA . ALA A 1 92 ? 13.891 -3.631 -0.252 1.00 95.38 92 ALA A CA 1
ATOM 745 C C . ALA A 1 92 ? 14.482 -2.418 -0.986 1.00 95.38 92 ALA A C 1
ATOM 747 O O . ALA A 1 92 ? 15.279 -2.591 -1.905 1.00 95.38 92 ALA A O 1
ATOM 748 N N . ALA A 1 93 ? 14.172 -1.194 -0.550 1.00 92.12 93 ALA A N 1
ATOM 749 C CA . ALA A 1 93 ? 14.739 0.020 -1.137 1.00 92.12 93 ALA A CA 1
ATOM 750 C C . ALA A 1 93 ? 16.275 0.066 -1.012 1.00 92.12 93 ALA A C 1
ATOM 752 O O . ALA A 1 93 ? 16.965 0.414 -1.971 1.00 92.12 93 ALA A O 1
ATOM 753 N N . ALA A 1 94 ? 16.821 -0.338 0.140 1.00 94.62 94 ALA A N 1
ATOM 754 C CA . ALA A 1 94 ? 18.264 -0.442 0.345 1.00 94.62 94 ALA A CA 1
ATOM 755 C C . ALA A 1 94 ? 18.903 -1.515 -0.555 1.00 94.62 94 ALA A C 1
ATOM 757 O O . ALA A 1 94 ? 19.945 -1.263 -1.157 1.00 94.62 94 ALA A O 1
ATOM 758 N N . ALA A 1 95 ? 18.265 -2.682 -0.697 1.00 95.88 95 ALA A N 1
ATOM 759 C CA . ALA A 1 95 ? 18.719 -3.741 -1.597 1.00 95.88 95 ALA A CA 1
ATOM 760 C C . ALA A 1 95 ? 18.690 -3.293 -3.067 1.00 95.88 95 ALA A C 1
ATOM 762 O O . ALA A 1 95 ? 19.631 -3.566 -3.804 1.00 95.88 95 ALA A O 1
ATOM 763 N N . LEU A 1 96 ? 17.667 -2.541 -3.485 1.00 92.81 96 LEU A N 1
ATOM 764 C CA . LEU A 1 96 ? 17.597 -1.985 -4.836 1.00 92.81 96 LEU A CA 1
ATOM 765 C C . LEU A 1 96 ? 18.748 -1.008 -5.102 1.00 92.81 96 LEU A C 1
ATOM 767 O O . LEU A 1 96 ? 19.430 -1.124 -6.118 1.00 92.81 96 LEU A O 1
ATOM 771 N N . LEU A 1 97 ? 19.004 -0.078 -4.174 1.00 93.31 97 LEU A N 1
ATOM 772 C CA . LEU A 1 97 ? 20.141 0.843 -4.272 1.00 93.31 97 LEU A CA 1
ATOM 773 C C . LEU A 1 97 ? 21.472 0.087 -4.330 1.00 93.31 97 LEU A C 1
ATOM 775 O O . LEU A 1 97 ? 22.328 0.419 -5.148 1.00 93.31 97 LEU A O 1
ATOM 779 N N . ALA A 1 98 ? 21.637 -0.952 -3.509 1.00 93.75 98 ALA A N 1
ATOM 780 C CA . ALA A 1 98 ? 22.833 -1.783 -3.540 1.00 93.75 98 ALA A CA 1
ATOM 781 C C . ALA A 1 98 ? 22.984 -2.551 -4.866 1.00 93.75 98 ALA A C 1
ATOM 783 O O . ALA A 1 98 ? 24.096 -2.694 -5.369 1.00 93.75 98 ALA A O 1
ATOM 784 N N . GLY A 1 99 ? 21.871 -2.987 -5.464 1.00 92.38 99 GLY A N 1
ATOM 785 C CA . GLY A 1 99 ? 21.840 -3.628 -6.779 1.00 92.38 99 GLY A CA 1
ATOM 786 C C . GLY A 1 99 ? 22.269 -2.702 -7.913 1.00 92.38 99 GLY A C 1
ATOM 787 O O . GLY A 1 99 ? 22.968 -3.134 -8.824 1.00 92.38 99 GLY A O 1
ATOM 788 N N . ILE A 1 100 ? 21.898 -1.422 -7.830 1.00 90.12 100 ILE A N 1
ATOM 789 C CA . ILE A 1 100 ? 22.286 -0.396 -8.806 1.00 90.12 100 ILE A CA 1
ATOM 790 C C . ILE A 1 100 ? 23.769 -0.022 -8.666 1.00 90.12 100 ILE A C 1
ATOM 792 O O . ILE A 1 100 ? 24.435 0.215 -9.670 1.00 90.12 100 ILE A O 1
ATOM 796 N N . LEU A 1 101 ? 24.276 0.072 -7.433 1.00 93.50 101 LEU A N 1
ATOM 797 C CA . LEU A 1 101 ? 25.606 0.623 -7.153 1.00 93.50 101 LEU A CA 1
ATOM 798 C C . LEU A 1 101 ? 26.726 -0.420 -7.075 1.00 93.50 101 LEU A C 1
ATOM 800 O O . LEU A 1 101 ? 27.882 -0.056 -7.280 1.00 93.50 101 LEU A O 1
ATOM 804 N N . TYR A 1 102 ? 26.412 -1.676 -6.747 1.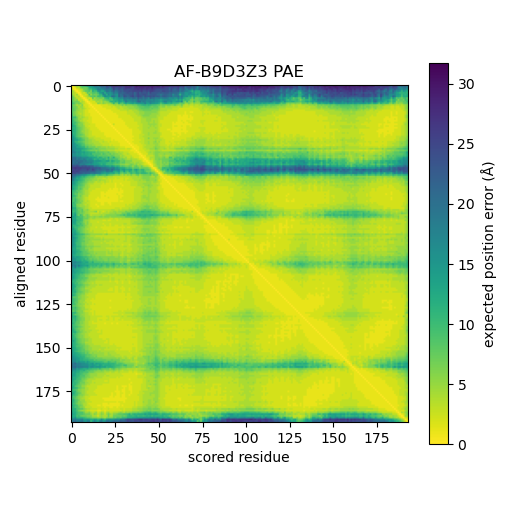00 92.12 102 TYR A N 1
ATOM 805 C CA . TYR A 1 102 ? 27.426 -2.681 -6.417 1.00 92.12 102 TYR A CA 1
ATOM 806 C C . TYR A 1 102 ? 27.271 -3.980 -7.212 1.00 92.12 102 TYR A C 1
ATOM 808 O O . TYR A 1 102 ? 28.084 -4.243 -8.092 1.00 92.12 102 TYR A O 1
ATOM 816 N N . ASP A 1 103 ? 26.271 -4.810 -6.895 1.00 92.50 103 ASP A N 1
ATOM 817 C CA . ASP A 1 103 ? 26.170 -6.175 -7.436 1.00 92.50 103 ASP A CA 1
ATOM 818 C C . ASP A 1 103 ? 24.722 -6.583 -7.735 1.00 92.50 103 ASP A C 1
ATOM 820 O O . ASP A 1 103 ? 23.814 -6.414 -6.917 1.00 92.50 103 ASP A O 1
ATOM 824 N N . SER A 1 104 ? 24.518 -7.207 -8.896 1.00 89.44 104 SER A N 1
ATOM 825 C CA . SER A 1 104 ? 23.237 -7.762 -9.346 1.00 89.44 104 SER A CA 1
ATOM 826 C C . SER A 1 104 ? 22.571 -8.744 -8.366 1.00 89.44 104 SER A C 1
ATOM 828 O O . SER A 1 104 ? 21.342 -8.824 -8.339 1.00 89.44 104 SER A O 1
ATOM 830 N N . MET A 1 105 ? 23.326 -9.426 -7.499 1.00 93.19 105 MET A N 1
ATOM 831 C CA . MET A 1 105 ? 22.797 -10.274 -6.424 1.00 93.19 105 MET A CA 1
ATOM 832 C C . MET A 1 105 ? 21.862 -9.506 -5.484 1.00 93.19 105 MET A C 1
ATOM 834 O O . MET A 1 105 ? 20.856 -10.050 -5.024 1.00 93.19 105 MET A O 1
ATOM 838 N N . PHE A 1 106 ? 22.123 -8.218 -5.244 1.00 93.56 106 PHE A N 1
ATOM 839 C CA . PHE A 1 106 ? 21.228 -7.377 -4.450 1.00 93.56 106 PHE A CA 1
ATOM 840 C C . PHE A 1 106 ? 19.918 -7.049 -5.179 1.00 93.56 106 PHE A C 1
ATOM 842 O O . PHE A 1 106 ? 18.896 -6.842 -4.528 1.00 93.56 106 PHE A O 1
ATOM 849 N N . THR A 1 107 ? 19.899 -7.095 -6.515 1.00 91.31 107 THR A N 1
ATOM 850 C CA . THR A 1 107 ? 18.654 -6.988 -7.298 1.00 91.31 107 THR A CA 1
ATOM 851 C C . THR A 1 107 ? 17.771 -8.221 -7.090 1.00 91.31 107 THR A C 1
ATOM 853 O O . THR A 1 107 ? 16.559 -8.092 -6.924 1.00 91.31 107 THR A O 1
ATOM 856 N N . LEU A 1 108 ? 18.362 -9.420 -7.015 1.00 92.25 108 LEU A N 1
ATOM 857 C CA . LEU A 1 108 ? 1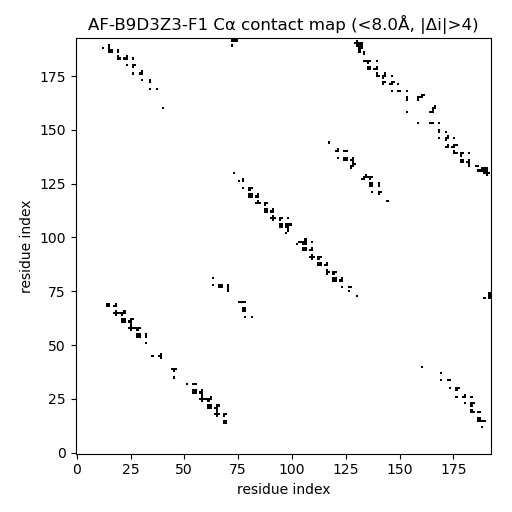7.627 -10.638 -6.648 1.00 92.25 108 LEU A CA 1
ATOM 858 C C . LEU A 1 108 ? 17.088 -10.554 -5.213 1.00 92.25 108 LEU A C 1
ATOM 860 O O . LEU A 1 108 ? 15.923 -10.873 -4.975 1.00 92.25 108 LEU A O 1
ATOM 864 N N . LEU A 1 109 ? 17.901 -10.067 -4.269 1.00 95.06 109 LEU A N 1
ATOM 865 C CA . LEU A 1 109 ? 17.460 -9.833 -2.891 1.00 95.06 109 LEU A CA 1
ATOM 866 C C . LEU A 1 109 ? 16.293 -8.835 -2.829 1.00 95.06 109 LEU A C 1
ATOM 868 O O . LEU A 1 109 ? 15.328 -9.074 -2.104 1.00 95.06 109 LEU A O 1
ATOM 872 N N . PHE A 1 110 ? 16.346 -7.755 -3.612 1.00 94.56 110 PHE A N 1
ATOM 873 C CA . PHE A 1 110 ? 15.244 -6.804 -3.742 1.00 94.56 110 PHE A CA 1
ATOM 874 C C . PHE A 1 110 ? 13.948 -7.490 -4.187 1.00 94.56 110 PHE A C 1
ATOM 876 O O . PHE A 1 110 ? 12.918 -7.273 -3.554 1.00 94.56 110 PHE A O 1
ATOM 883 N N . LEU A 1 111 ? 13.985 -8.349 -5.212 1.00 94.00 111 LEU A N 1
ATOM 884 C CA . LEU A 1 111 ? 12.789 -9.055 -5.689 1.00 94.00 111 LEU A CA 1
ATOM 885 C C . LEU A 1 111 ? 12.180 -9.956 -4.605 1.00 94.00 111 LEU A C 1
ATOM 887 O O . LEU A 1 111 ? 10.962 -9.966 -4.424 1.00 94.00 111 LEU A O 1
ATOM 891 N N . VAL A 1 112 ? 13.015 -10.665 -3.839 1.00 95.81 112 VAL A N 1
ATOM 892 C CA . VAL A 1 112 ? 12.547 -11.483 -2.709 1.00 95.81 112 VAL A CA 1
ATOM 893 C C . VAL A 1 112 ? 11.899 -10.601 -1.640 1.00 95.81 112 VAL A C 1
ATOM 895 O O . VAL A 1 112 ? 10.776 -10.871 -1.214 1.00 95.81 112 VAL A O 1
ATOM 898 N N . LEU A 1 113 ? 12.563 -9.517 -1.232 1.00 97.06 113 LEU A N 1
ATOM 899 C CA . LEU A 1 113 ? 12.036 -8.590 -0.227 1.00 97.06 113 LEU A CA 1
ATOM 900 C C . LEU A 1 113 ? 10.748 -7.900 -0.691 1.00 97.06 113 LEU A C 1
ATOM 902 O O . LEU A 1 113 ? 9.848 -7.693 0.123 1.00 97.06 113 LEU A O 1
ATOM 906 N N . LEU A 1 114 ? 10.622 -7.592 -1.982 1.00 95.69 114 LEU A N 1
ATOM 907 C CA . LEU A 1 114 ? 9.419 -7.014 -2.575 1.00 95.69 114 LEU A CA 1
ATOM 908 C C . LEU A 1 114 ? 8.219 -7.959 -2.431 1.00 95.69 114 LEU A C 1
ATOM 910 O O . LEU A 1 114 ? 7.158 -7.530 -1.978 1.00 95.69 114 LEU A O 1
ATOM 914 N N . ILE A 1 115 ? 8.393 -9.252 -2.730 1.00 96.06 115 ILE A N 1
ATOM 915 C CA . ILE A 1 115 ? 7.335 -10.264 -2.568 1.00 96.06 115 ILE A CA 1
ATOM 916 C C . ILE A 1 115 ? 6.895 -10.358 -1.104 1.00 96.06 115 ILE A C 1
ATOM 918 O O . ILE A 1 115 ? 5.700 -10.325 -0.808 1.00 96.06 115 ILE A O 1
ATOM 922 N N . VAL A 1 116 ? 7.849 -10.431 -0.170 1.00 96.69 116 VAL A N 1
ATOM 923 C CA . VAL A 1 116 ? 7.531 -10.521 1.264 1.00 96.69 116 VAL A CA 1
ATOM 924 C C . VAL A 1 116 ? 6.849 -9.236 1.756 1.00 96.69 116 VAL A C 1
ATOM 926 O O . VAL A 1 116 ? 5.903 -9.296 2.541 1.00 96.69 116 VAL A O 1
ATOM 929 N N . THR A 1 117 ? 7.258 -8.070 1.251 1.00 96.81 117 THR A N 1
ATOM 930 C CA . THR A 1 117 ? 6.617 -6.782 1.558 1.00 96.81 117 THR A CA 1
ATOM 931 C C . THR A 1 117 ? 5.153 -6.769 1.107 1.00 96.81 117 THR A C 1
ATOM 933 O O . THR A 1 117 ? 4.268 -6.434 1.899 1.00 96.81 117 THR A O 1
ATOM 936 N N . LEU A 1 118 ? 4.873 -7.202 -0.128 1.00 96.69 118 LEU A N 1
ATOM 937 C CA . LEU A 1 118 ? 3.507 -7.319 -0.653 1.00 96.69 118 LEU A CA 1
ATOM 938 C C . LEU A 1 118 ? 2.663 -8.323 0.132 1.00 96.69 118 LEU A C 1
ATOM 940 O O . LEU A 1 118 ? 1.470 -8.097 0.345 1.00 96.69 118 LEU A O 1
ATOM 944 N N . PHE A 1 119 ? 3.272 -9.407 0.609 1.00 96.88 119 PHE A N 1
ATOM 945 C CA . PHE A 1 119 ? 2.592 -10.387 1.447 1.00 96.88 119 PHE A CA 1
ATOM 946 C C . PHE A 1 119 ? 2.100 -9.768 2.764 1.00 96.88 119 PHE A C 1
ATOM 948 O O . PHE A 1 119 ? 0.928 -9.915 3.115 1.00 96.88 119 PHE A O 1
ATOM 955 N N . PHE A 1 120 ? 2.942 -9.002 3.466 1.00 97.50 120 PHE A N 1
ATOM 956 C CA . PHE A 1 120 ? 2.521 -8.311 4.692 1.00 97.50 120 PHE A CA 1
ATOM 957 C C . PHE A 1 120 ? 1.495 -7.204 4.438 1.00 97.50 120 PHE A C 1
ATOM 959 O O . PHE A 1 120 ? 0.560 -7.058 5.230 1.00 97.50 120 PHE A O 1
ATOM 966 N N . TRP A 1 121 ? 1.613 -6.477 3.323 1.00 97.31 121 TRP A N 1
ATOM 967 C CA . TRP A 1 121 ? 0.589 -5.519 2.902 1.00 97.31 121 TRP A CA 1
ATOM 968 C C . TRP A 1 121 ? -0.762 -6.201 2.658 1.00 97.31 121 TRP A C 1
ATOM 970 O O . TRP A 1 121 ? -1.799 -5.724 3.119 1.00 97.31 121 TRP A O 1
ATOM 980 N N . THR A 1 122 ? -0.748 -7.362 2.003 1.00 97.69 122 THR A N 1
ATOM 981 C CA . THR A 1 122 ? -1.949 -8.164 1.742 1.00 97.69 122 THR A CA 1
ATOM 982 C C . THR A 1 122 ? -2.579 -8.647 3.044 1.00 97.69 122 THR A C 1
ATOM 984 O O . THR A 1 122 ? -3.785 -8.501 3.226 1.00 97.69 122 THR A O 1
ATOM 987 N N . ILE A 1 123 ? -1.781 -9.151 3.994 1.00 97.50 123 ILE A N 1
ATOM 988 C CA . ILE A 1 123 ? -2.286 -9.554 5.317 1.00 97.50 123 ILE A CA 1
ATOM 989 C C . ILE A 1 123 ? -2.971 -8.382 6.021 1.00 97.50 123 ILE A C 1
ATOM 991 O O . ILE A 1 123 ? -4.072 -8.550 6.546 1.00 97.50 123 ILE A O 1
ATOM 995 N N . LEU A 1 124 ? -2.331 -7.209 6.046 1.00 97.50 124 LEU A N 1
ATOM 996 C CA . LEU A 1 124 ? -2.890 -6.013 6.675 1.00 97.50 124 LEU A CA 1
ATOM 997 C C . LEU A 1 124 ? -4.254 -5.659 6.070 1.00 97.50 124 LEU A C 1
ATOM 999 O O . LEU A 1 124 ? -5.229 -5.500 6.797 1.00 97.50 124 LEU A O 1
ATOM 1003 N N . ASN A 1 125 ? -4.339 -5.586 4.748 1.00 97.75 125 ASN A N 1
ATOM 1004 C CA . ASN A 1 125 ? -5.563 -5.198 4.056 1.00 97.75 125 ASN A CA 1
ATOM 1005 C C . ASN A 1 125 ? -6.663 -6.268 4.121 1.00 97.75 125 ASN A C 1
ATOM 1007 O O . ASN A 1 125 ? -7.843 -5.940 4.169 1.00 97.75 125 ASN A O 1
ATOM 1011 N N . PHE A 1 126 ? -6.315 -7.553 4.191 1.00 96.75 126 PHE A N 1
ATOM 1012 C CA . PHE A 1 126 ? -7.299 -8.608 4.447 1.00 96.75 126 PHE A CA 1
ATOM 1013 C C . PHE A 1 126 ? -7.889 -8.505 5.855 1.00 96.75 126 PHE A C 1
ATOM 1015 O O . PHE A 1 126 ? -9.086 -8.740 6.023 1.00 96.75 126 PHE A O 1
ATOM 1022 N N . ARG A 1 127 ? -7.070 -8.135 6.850 1.00 95.75 127 ARG A N 1
ATOM 1023 C CA . ARG A 1 127 ? -7.550 -7.842 8.208 1.00 95.75 127 ARG A CA 1
ATOM 1024 C C . ARG A 1 127 ? -8.437 -6.607 8.211 1.00 95.75 127 ARG A C 1
ATOM 1026 O O . ARG A 1 127 ? -9.548 -6.704 8.707 1.00 95.75 127 ARG A O 1
ATOM 1033 N N . LEU A 1 128 ? -8.000 -5.514 7.575 1.00 96.06 128 LEU A N 1
ATOM 1034 C CA . LEU A 1 128 ? -8.810 -4.303 7.405 1.00 96.06 128 LEU A CA 1
ATOM 1035 C C . LEU A 1 128 ? -10.164 -4.631 6.776 1.00 96.06 128 LEU A C 1
ATOM 1037 O O . LEU A 1 128 ? -11.188 -4.286 7.339 1.00 96.06 128 LEU A O 1
ATOM 1041 N N . SER A 1 129 ? -10.176 -5.391 5.682 1.00 95.81 129 SER A N 1
ATOM 1042 C CA . SER A 1 129 ? -11.408 -5.820 5.018 1.00 95.81 129 SER A CA 1
ATOM 1043 C C . SER A 1 129 ? -12.363 -6.591 5.922 1.00 95.81 129 SER A C 1
ATOM 1045 O O . SER A 1 129 ? -13.572 -6.480 5.759 1.00 95.81 129 SER A O 1
ATOM 1047 N N . ARG A 1 130 ? -11.823 -7.414 6.825 1.00 94.12 130 ARG A N 1
ATOM 1048 C CA . ARG A 1 130 ? -12.626 -8.182 7.773 1.00 94.12 130 ARG A CA 1
ATOM 1049 C C . ARG A 1 130 ? -13.197 -7.271 8.854 1.00 94.12 130 ARG A C 1
ATOM 1051 O O . ARG A 1 130 ? -14.396 -7.299 9.066 1.00 94.12 130 ARG A O 1
ATOM 1058 N N . ILE A 1 131 ? -12.362 -6.458 9.498 1.00 93.88 131 ILE A N 1
ATOM 1059 C CA . ILE A 1 131 ? -12.821 -5.625 10.615 1.00 93.88 131 ILE A CA 1
ATOM 1060 C C . ILE A 1 131 ? -13.787 -4.532 10.153 1.00 93.88 131 ILE A C 1
ATOM 1062 O O . ILE A 1 131 ? -14.727 -4.242 10.872 1.00 93.88 131 ILE A O 1
ATOM 1066 N N . THR A 1 132 ? -13.596 -3.960 8.958 1.00 93.19 132 THR A N 1
ATOM 1067 C CA . THR A 1 132 ? -14.454 -2.887 8.423 1.00 93.19 132 THR A CA 1
ATOM 1068 C C . THR A 1 132 ? -15.625 -3.410 7.596 1.00 93.19 132 THR A C 1
ATOM 1070 O O . THR A 1 132 ? -16.376 -2.615 7.038 1.00 93.19 132 THR A O 1
ATOM 1073 N N . GLN A 1 133 ? -15.722 -4.733 7.402 1.00 93.44 133 GLN A N 1
ATOM 1074 C CA . GLN A 1 133 ? -16.638 -5.367 6.445 1.00 93.44 133 GLN A CA 1
ATOM 1075 C C . GLN A 1 133 ? -16.567 -4.786 5.020 1.00 93.44 133 GLN A C 1
ATOM 1077 O O . GLN A 1 133 ? -17.484 -4.935 4.212 1.00 93.44 133 GLN A O 1
ATOM 1082 N N . ASN A 1 134 ? -15.439 -4.160 4.666 1.00 95.69 134 ASN A N 1
ATOM 1083 C CA . ASN A 1 134 ? -15.245 -3.542 3.366 1.00 95.69 134 ASN A CA 1
ATOM 1084 C C . ASN A 1 134 ? -14.375 -4.437 2.458 1.00 95.69 134 ASN A C 1
ATOM 1086 O O . ASN A 1 134 ? -13.154 -4.534 2.651 1.00 95.69 134 ASN A O 1
ATOM 1090 N N . PRO A 1 135 ? -14.942 -5.096 1.428 1.00 95.81 135 PRO A N 1
ATOM 1091 C CA . PRO A 1 135 ? -14.180 -5.965 0.530 1.00 95.81 135 PRO A CA 1
ATOM 1092 C C . PRO A 1 135 ? -13.182 -5.203 -0.356 1.00 95.81 135 PRO A C 1
ATOM 1094 O O . PRO A 1 135 ? -12.260 -5.822 -0.895 1.00 95.81 135 PRO A O 1
ATOM 1097 N N . LEU A 1 136 ? -13.300 -3.874 -0.487 1.00 97.44 136 LEU A N 1
ATOM 1098 C CA . LEU A 1 136 ? -12.404 -3.070 -1.323 1.00 97.44 136 LEU A CA 1
ATOM 1099 C C . LEU A 1 136 ? -10.942 -3.166 -0.880 1.00 97.44 136 LEU A C 1
ATOM 1101 O O . LEU A 1 136 ? -10.065 -3.165 -1.739 1.00 97.44 136 LEU A O 1
ATOM 1105 N N . PHE A 1 137 ? -10.651 -3.350 0.413 1.00 97.62 137 PHE A N 1
ATOM 1106 C CA . PHE A 1 137 ? -9.273 -3.570 0.873 1.00 97.62 137 PHE A CA 1
ATOM 1107 C C . PHE A 1 137 ? -8.660 -4.866 0.301 1.00 97.62 137 PHE A C 1
ATOM 1109 O O . PHE A 1 137 ? -7.484 -4.894 -0.084 1.00 97.62 137 PHE A O 1
ATOM 1116 N N . LYS A 1 138 ? -9.449 -5.944 0.173 1.00 97.19 138 LYS A N 1
ATOM 1117 C CA . LYS A 1 138 ? -8.997 -7.193 -0.470 1.00 97.19 138 LYS A CA 1
ATOM 1118 C C . LYS A 1 138 ? -8.769 -6.986 -1.961 1.00 97.19 138 LYS A C 1
ATOM 1120 O O . LYS A 1 138 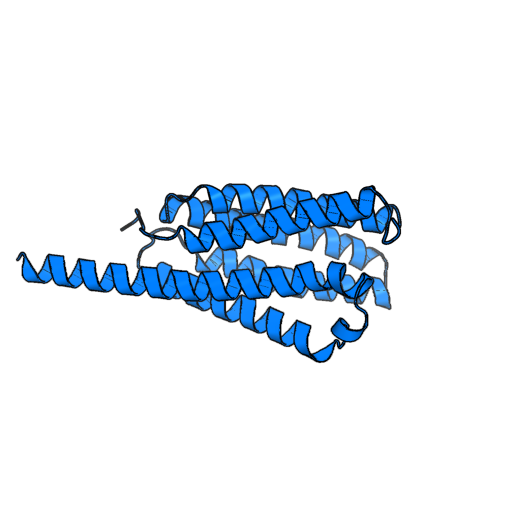? -7.718 -7.376 -2.469 1.00 97.19 138 LYS A O 1
ATOM 1125 N N . PHE A 1 139 ? -9.717 -6.341 -2.644 1.00 97.69 139 PHE A N 1
ATOM 1126 C CA . PHE A 1 139 ? -9.582 -6.044 -4.070 1.00 97.69 139 PHE A CA 1
ATOM 1127 C C . PHE A 1 139 ? -8.376 -5.148 -4.351 1.00 97.69 139 PHE A C 1
ATOM 1129 O O . PHE A 1 139 ? -7.603 -5.461 -5.251 1.00 97.69 139 PHE A O 1
ATOM 1136 N N . HIS A 1 140 ? -8.147 -4.113 -3.536 1.00 97.75 140 HIS A N 1
ATOM 1137 C CA . HIS A 1 140 ? -6.942 -3.289 -3.597 1.00 97.75 140 HIS A CA 1
ATOM 1138 C C . HIS A 1 140 ? -5.673 -4.140 -3.492 1.00 97.75 140 HIS A C 1
ATOM 1140 O O . HIS A 1 140 ? -4.779 -3.996 -4.317 1.00 97.75 140 HIS A O 1
ATOM 1146 N N . SER A 1 141 ? -5.594 -5.050 -2.517 1.00 96.94 141 SER A N 1
ATOM 1147 C CA . SER A 1 141 ? -4.392 -5.874 -2.305 1.00 96.94 141 SER A CA 1
ATOM 1148 C C . SER A 1 141 ? -4.065 -6.749 -3.507 1.00 96.94 141 SER A C 1
ATOM 1150 O O . SER A 1 141 ? -2.918 -6.810 -3.942 1.00 96.94 141 SER A O 1
ATOM 1152 N N . ILE A 1 142 ? -5.084 -7.411 -4.059 1.00 97.44 142 ILE A N 1
ATOM 1153 C CA . ILE A 1 142 ? -4.933 -8.257 -5.245 1.00 97.44 142 ILE A CA 1
ATOM 1154 C C . ILE A 1 142 ? -4.531 -7.390 -6.440 1.00 97.44 142 ILE A C 1
ATOM 1156 O O . ILE A 1 142 ? -3.587 -7.721 -7.155 1.00 97.44 142 ILE A O 1
ATOM 1160 N N . MET A 1 143 ? -5.193 -6.247 -6.620 1.00 97.94 143 MET A N 1
ATOM 1161 C CA . MET A 1 143 ? -4.900 -5.327 -7.713 1.00 97.94 143 MET A CA 1
ATOM 1162 C C . MET A 1 143 ? -3.501 -4.710 -7.601 1.00 97.94 143 MET A C 1
ATOM 1164 O O . MET A 1 143 ? -2.843 -4.506 -8.616 1.00 97.94 143 MET A O 1
ATOM 1168 N N . LEU A 1 144 ? -3.002 -4.469 -6.385 1.00 97.25 144 LEU A N 1
ATOM 1169 C CA . LEU A 1 144 ? -1.641 -3.993 -6.151 1.00 97.25 144 LEU A CA 1
ATOM 1170 C C . LEU A 1 144 ? -0.602 -5.042 -6.561 1.00 97.25 144 LEU A C 1
ATOM 1172 O O . LEU A 1 144 ? 0.407 -4.686 -7.158 1.00 97.25 144 LEU A O 1
ATOM 1176 N N . ILE A 1 145 ? -0.849 -6.330 -6.299 1.00 97.44 145 ILE A N 1
ATOM 1177 C CA . ILE A 1 145 ? 0.031 -7.411 -6.776 1.00 97.44 145 ILE A CA 1
ATOM 1178 C C . ILE A 1 145 ? 0.075 -7.418 -8.309 1.00 97.44 145 ILE A C 1
ATOM 1180 O O . ILE A 1 145 ? 1.157 -7.495 -8.890 1.00 97.44 145 ILE A O 1
ATOM 1184 N N . VAL A 1 146 ? -1.086 -7.290 -8.963 1.00 97.62 146 VAL A N 1
ATOM 1185 C CA . VAL A 1 146 ? -1.175 -7.200 -10.431 1.00 97.62 146 VAL A CA 1
ATOM 1186 C C . VAL A 1 146 ? -0.446 -5.956 -10.953 1.00 97.62 146 VAL A C 1
ATOM 1188 O O . VAL A 1 146 ? 0.303 -6.060 -11.920 1.00 97.62 146 VAL A O 1
ATOM 1191 N N . SER A 1 147 ? -0.604 -4.807 -10.290 1.00 96.88 147 SER A N 1
ATOM 1192 C CA . SER A 1 147 ? 0.107 -3.557 -10.595 1.00 96.88 147 SER A CA 1
ATOM 1193 C C . SER A 1 147 ? 1.619 -3.730 -10.498 1.00 96.88 147 SER A C 1
ATOM 1195 O O . SER A 1 147 ? 2.314 -3.447 -11.465 1.00 96.88 147 SER A O 1
ATOM 1197 N N . VAL A 1 148 ? 2.146 -4.305 -9.413 1.00 95.75 148 VAL A N 1
ATOM 1198 C CA . VAL A 1 148 ? 3.594 -4.533 -9.286 1.00 95.75 148 VAL A CA 1
ATOM 1199 C C . VAL A 1 148 ? 4.111 -5.503 -10.350 1.00 95.75 148 VAL A C 1
ATOM 1201 O O . VAL A 1 148 ? 5.157 -5.250 -10.946 1.00 95.75 148 VAL A O 1
ATOM 1204 N N . ALA A 1 149 ? 3.391 -6.592 -10.634 1.00 96.00 149 ALA A N 1
ATOM 1205 C CA . ALA A 1 149 ? 3.774 -7.528 -11.693 1.00 96.00 149 ALA A CA 1
ATOM 1206 C C . ALA A 1 149 ? 3.777 -6.862 -13.083 1.00 96.00 149 ALA A C 1
ATOM 1208 O O . ALA A 1 149 ? 4.685 -7.088 -13.889 1.00 96.00 149 ALA A O 1
ATOM 1209 N N . SER A 1 150 ? 2.792 -6.003 -13.344 1.00 95.38 150 SER A N 1
ATOM 1210 C CA . SER A 1 150 ? 2.712 -5.183 -14.551 1.00 95.38 150 SER A CA 1
ATOM 1211 C C . SER A 1 150 ? 3.891 -4.206 -14.647 1.00 95.38 150 SER A C 1
ATOM 1213 O O . SER A 1 150 ? 4.568 -4.167 -15.676 1.00 95.38 150 SER A O 1
ATOM 1215 N N . SER A 1 151 ? 4.240 -3.515 -13.561 1.00 93.88 151 SER A N 1
ATOM 1216 C CA . SER A 1 151 ? 5.344 -2.549 -13.555 1.00 93.88 151 SER A CA 1
ATOM 1217 C C . SER A 1 151 ? 6.701 -3.233 -13.730 1.00 93.88 151 SER A C 1
ATOM 1219 O O . SER A 1 151 ? 7.565 -2.730 -14.448 1.00 93.88 151 SER A O 1
ATOM 1221 N N . LEU A 1 152 ? 6.882 -4.426 -13.151 1.00 92.56 152 LEU A N 1
ATOM 1222 C CA . LEU A 1 152 ? 8.049 -5.268 -13.428 1.00 92.56 152 LEU A CA 1
ATOM 1223 C C . LEU A 1 152 ? 8.103 -5.672 -14.907 1.00 92.56 152 LEU A C 1
ATOM 1225 O O . LEU A 1 152 ? 9.171 -5.626 -15.510 1.00 92.56 152 LEU A O 1
ATOM 1229 N N . THR A 1 153 ? 6.965 -6.013 -15.517 1.00 92.81 153 THR A N 1
ATOM 1230 C CA . THR A 1 153 ? 6.886 -6.351 -16.947 1.00 92.81 153 THR A CA 1
ATOM 1231 C C . THR A 1 153 ? 7.285 -5.165 -17.827 1.00 92.81 153 THR A C 1
ATOM 1233 O O . THR A 1 153 ? 8.114 -5.324 -18.722 1.00 92.81 153 THR A O 1
ATOM 1236 N N . VAL A 1 154 ? 6.767 -3.965 -17.544 1.00 92.62 154 VAL A N 1
ATOM 1237 C CA . VAL A 1 154 ? 7.164 -2.715 -18.218 1.00 92.62 154 VAL A CA 1
ATOM 1238 C C . VAL A 1 154 ? 8.669 -2.475 -18.094 1.00 92.62 154 VAL A C 1
ATOM 1240 O O . VAL A 1 154 ? 9.326 -2.183 -19.096 1.00 92.62 154 VAL A O 1
ATOM 1243 N N . LEU A 1 155 ? 9.223 -2.646 -16.890 1.00 89.00 155 LEU A N 1
ATOM 1244 C CA . LEU A 1 155 ? 10.642 -2.442 -16.607 1.00 89.00 155 LEU A CA 1
ATOM 1245 C C . LEU A 1 155 ? 11.533 -3.445 -17.357 1.00 89.00 155 LEU A C 1
ATOM 1247 O O . LEU A 1 155 ? 12.492 -3.039 -18.013 1.00 89.00 155 LEU A O 1
ATOM 1251 N N . PHE A 1 156 ? 11.215 -4.742 -17.309 1.00 88.31 156 PHE A N 1
ATOM 1252 C CA . PHE A 1 156 ? 12.013 -5.783 -17.967 1.00 88.31 156 PHE A CA 1
ATOM 1253 C C . PHE A 1 156 ? 11.912 -5.740 -19.493 1.00 88.31 156 PHE A C 1
ATOM 1255 O O . PHE A 1 156 ? 12.904 -5.996 -20.176 1.00 88.31 156 PHE A O 1
ATOM 1262 N N . LEU A 1 157 ? 10.745 -5.378 -20.034 1.00 92.31 157 LEU A N 1
ATOM 1263 C CA . LEU A 1 157 ? 10.543 -5.217 -21.477 1.00 92.31 157 LEU A CA 1
ATOM 1264 C C . LEU A 1 157 ? 10.973 -3.840 -21.999 1.00 92.31 157 LEU A C 1
ATOM 1266 O O . LEU A 1 157 ? 10.910 -3.613 -23.206 1.00 92.31 157 LEU A O 1
ATOM 1270 N N . LYS A 1 158 ? 11.431 -2.938 -21.117 1.00 89.81 158 LYS A N 1
ATOM 1271 C CA . LYS A 1 158 ? 11.855 -1.567 -21.449 1.00 89.81 158 LYS A CA 1
ATOM 1272 C C . LYS A 1 158 ? 10.801 -0.829 -22.280 1.00 89.81 158 LYS A C 1
ATOM 1274 O O . LYS A 1 158 ? 11.113 -0.218 -23.302 1.00 89.81 158 LYS A O 1
ATOM 1279 N N . ALA A 1 159 ? 9.538 -0.936 -21.872 1.00 88.94 159 ALA A N 1
ATOM 1280 C CA . ALA A 1 159 ? 8.439 -0.331 -22.609 1.00 88.94 159 ALA A CA 1
ATOM 1281 C C . ALA A 1 159 ? 8.527 1.201 -22.541 1.00 88.94 159 ALA A C 1
ATOM 1283 O O . ALA A 1 159 ? 8.708 1.777 -21.470 1.00 88.94 159 ALA A O 1
ATOM 1284 N N . ASN A 1 160 ? 8.385 1.864 -23.689 1.00 86.44 160 ASN A N 1
ATOM 1285 C CA . ASN A 1 160 ? 8.474 3.321 -23.756 1.00 86.44 160 ASN A CA 1
ATOM 1286 C C . ASN A 1 160 ? 7.205 3.995 -23.202 1.00 86.44 160 ASN A C 1
ATOM 1288 O O . ASN A 1 160 ? 6.101 3.463 -23.410 1.00 86.44 160 ASN A O 1
ATOM 1292 N N . PRO A 1 161 ? 7.334 5.197 -22.605 1.00 79.12 161 PRO A N 1
ATOM 1293 C CA . PRO A 1 161 ? 6.207 6.095 -22.377 1.00 79.12 161 PRO A CA 1
ATOM 1294 C C . PRO A 1 161 ? 5.505 6.366 -23.715 1.00 79.12 161 PRO A C 1
ATOM 1296 O O . PRO A 1 161 ? 6.129 6.826 -24.670 1.00 79.12 161 PRO A O 1
ATOM 1299 N N . GLY A 1 162 ? 4.230 5.989 -23.823 1.00 79.94 162 GLY A N 1
ATOM 1300 C CA . GLY A 1 162 ? 3.457 6.034 -25.075 1.00 79.94 162 GLY A CA 1
ATOM 1301 C C . GLY A 1 162 ? 3.126 4.664 -25.677 1.00 79.94 162 GLY A C 1
ATOM 1302 O O . GLY A 1 162 ? 2.305 4.573 -26.589 1.00 79.94 162 GLY A O 1
ATOM 1303 N N . SER A 1 163 ? 3.718 3.582 -25.167 1.00 89.25 163 SER A N 1
ATOM 1304 C CA . SER A 1 163 ? 3.348 2.223 -25.574 1.00 89.25 163 SER A CA 1
ATOM 1305 C C . SER A 1 163 ? 2.036 1.764 -24.926 1.00 89.25 163 SER A C 1
ATOM 1307 O O . SER A 1 163 ? 1.706 2.151 -23.805 1.00 89.25 163 SER A O 1
ATOM 1309 N N . VAL A 1 164 ? 1.308 0.872 -25.609 1.00 92.12 164 VAL A N 1
ATOM 1310 C CA . VAL A 1 164 ? 0.085 0.243 -25.069 1.00 92.12 164 VAL A CA 1
ATOM 1311 C C . VAL A 1 164 ? 0.369 -0.450 -23.735 1.00 92.12 164 VAL A C 1
ATOM 1313 O O . VAL A 1 164 ? -0.425 -0.343 -22.807 1.00 92.12 164 VAL A O 1
ATOM 1316 N N . LEU A 1 165 ? 1.525 -1.111 -23.624 1.00 92.19 165 LEU A N 1
ATOM 1317 C CA . LEU A 1 165 ? 1.940 -1.798 -22.404 1.00 92.19 165 LEU A CA 1
ATOM 1318 C C . LEU A 1 165 ? 2.139 -0.822 -21.232 1.00 92.19 165 LEU A C 1
ATOM 1320 O O . LEU A 1 165 ? 1.674 -1.099 -20.132 1.00 92.19 165 LEU A O 1
ATOM 1324 N N . TYR A 1 166 ? 2.761 0.335 -21.475 1.00 92.19 166 TYR A N 1
ATOM 1325 C CA . TYR A 1 166 ? 2.934 1.377 -20.459 1.00 92.19 166 TYR A CA 1
ATOM 1326 C C . TYR A 1 166 ? 1.587 1.955 -19.990 1.00 92.19 166 TYR A C 1
ATOM 1328 O O . TYR A 1 166 ? 1.366 2.127 -18.795 1.00 92.19 166 TYR A O 1
ATOM 1336 N N . TYR A 1 167 ? 0.650 2.219 -20.909 1.00 91.75 167 TYR A N 1
ATOM 1337 C CA . TYR A 1 167 ? -0.680 2.715 -20.532 1.00 91.75 167 TYR A CA 1
ATOM 1338 C C . TYR A 1 167 ? -1.526 1.672 -19.800 1.00 91.75 167 TYR A C 1
ATOM 1340 O O . TYR A 1 167 ? -2.272 2.030 -18.889 1.00 91.75 167 TYR A O 1
ATOM 1348 N N . ALA A 1 168 ? -1.406 0.396 -20.173 1.00 94.62 168 ALA A N 1
ATOM 1349 C CA . ALA A 1 168 ? -2.051 -0.692 -19.449 1.00 94.62 168 ALA A CA 1
ATOM 1350 C C . ALA A 1 168 ? -1.547 -0.747 -18.000 1.00 94.62 168 ALA A C 1
ATOM 1352 O O . ALA A 1 168 ? -2.356 -0.782 -17.076 1.00 94.62 168 ALA A O 1
ATOM 1353 N N . ASP A 1 169 ? -0.232 -0.657 -17.799 1.00 95.25 169 ASP A N 1
ATOM 1354 C CA . ASP A 1 169 ? 0.377 -0.587 -16.471 1.00 95.25 169 ASP A CA 1
ATOM 1355 C C . ASP A 1 169 ? -0.103 0.625 -15.666 1.00 95.25 169 ASP A C 1
ATOM 1357 O O . ASP A 1 169 ? -0.577 0.470 -14.540 1.00 95.25 169 ASP A O 1
ATOM 1361 N N . ALA A 1 170 ? -0.092 1.817 -16.267 1.00 93.88 170 ALA A N 1
ATOM 1362 C CA . ALA A 1 170 ? -0.595 3.029 -15.627 1.00 93.88 170 ALA A CA 1
ATOM 1363 C C . ALA A 1 170 ? -2.067 2.892 -15.192 1.00 93.88 170 ALA A C 1
ATOM 1365 O O . ALA A 1 170 ? -2.427 3.289 -14.083 1.00 93.88 170 ALA A O 1
ATOM 1366 N N . ALA A 1 171 ? -2.922 2.296 -16.032 1.00 95.88 171 ALA A N 1
ATOM 1367 C CA . ALA A 1 171 ? -4.336 2.080 -15.729 1.00 95.88 171 ALA A CA 1
ATOM 1368 C C . ALA A 1 171 ? -4.551 1.047 -14.609 1.00 95.88 171 ALA A C 1
ATOM 1370 O O . ALA A 1 171 ? -5.382 1.256 -13.718 1.00 95.88 171 ALA A O 1
ATOM 1371 N N . ILE A 1 172 ? -3.786 -0.048 -14.619 1.00 96.75 172 ILE A N 1
ATOM 1372 C CA . ILE A 1 172 ? -3.787 -1.072 -13.565 1.00 96.75 172 ILE A CA 1
ATOM 1373 C C . ILE A 1 172 ? -3.370 -0.436 -12.233 1.00 96.75 172 ILE A C 1
ATOM 1375 O O . ILE A 1 172 ? -4.063 -0.591 -11.223 1.00 96.75 172 ILE A O 1
ATOM 1379 N N . THR A 1 173 ? -2.291 0.344 -12.238 1.00 96.69 173 THR A N 1
ATOM 1380 C CA . THR A 1 173 ? -1.793 1.049 -11.056 1.00 96.69 173 THR A CA 1
ATOM 1381 C C . THR A 1 173 ? -2.797 2.083 -10.546 1.00 96.69 173 THR A C 1
ATOM 1383 O O . THR A 1 173 ? -3.116 2.086 -9.357 1.00 96.69 173 THR A O 1
ATOM 1386 N N . ALA A 1 174 ? -3.382 2.903 -11.424 1.00 96.31 174 ALA A N 1
ATOM 1387 C CA . ALA A 1 174 ? -4.431 3.856 -11.057 1.00 96.31 174 ALA A CA 1
ATOM 1388 C C . ALA A 1 174 ? -5.657 3.172 -10.442 1.00 96.31 174 ALA A C 1
ATOM 1390 O O . ALA A 1 174 ? -6.201 3.659 -9.453 1.00 96.31 174 ALA A O 1
ATOM 1391 N N . THR A 1 175 ? -6.046 2.009 -10.967 1.00 97.69 175 THR A N 1
ATOM 1392 C CA . THR A 1 175 ? -7.149 1.213 -10.416 1.00 97.69 175 THR A CA 1
ATOM 1393 C C . THR A 1 175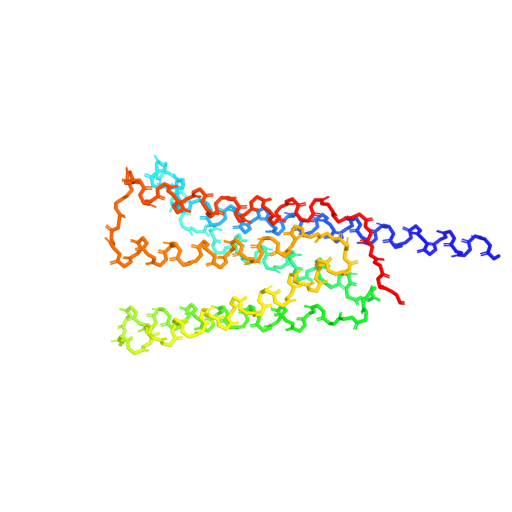 ? -6.820 0.711 -9.011 1.00 97.69 175 THR A C 1
ATOM 1395 O O . THR A 1 175 ? -7.644 0.844 -8.108 1.00 97.69 175 THR A O 1
ATOM 1398 N N . ALA A 1 176 ? -5.606 0.194 -8.786 1.00 97.44 176 ALA A N 1
ATOM 1399 C CA . ALA A 1 176 ? -5.173 -0.224 -7.452 1.00 97.44 176 ALA A CA 1
ATOM 1400 C C . ALA A 1 176 ? -5.241 0.939 -6.447 1.00 97.44 176 ALA A C 1
ATOM 1402 O O . ALA A 1 176 ? -5.744 0.763 -5.338 1.00 97.44 176 ALA A O 1
ATOM 1403 N N . GLN A 1 177 ? -4.783 2.129 -6.841 1.00 96.69 177 GLN A N 1
ATOM 1404 C CA . GLN A 1 177 ? -4.802 3.321 -5.989 1.00 96.69 177 GLN A CA 1
ATOM 1405 C C . GLN A 1 177 ? -6.228 3.828 -5.714 1.00 96.69 177 GLN A C 1
ATOM 1407 O O . GLN A 1 177 ? -6.580 4.100 -4.566 1.00 96.69 177 GLN A O 1
ATOM 1412 N N . ALA A 1 178 ? -7.094 3.863 -6.731 1.00 96.69 178 ALA A N 1
ATOM 1413 C CA . ALA A 1 178 ? -8.499 4.234 -6.572 1.00 96.69 178 ALA A CA 1
ATOM 1414 C C . ALA A 1 178 ? -9.242 3.288 -5.614 1.00 96.69 178 ALA A C 1
ATOM 1416 O O . ALA A 1 178 ? -10.017 3.746 -4.774 1.00 96.69 178 ALA A O 1
ATOM 1417 N N . LEU A 1 179 ? -8.963 1.981 -5.686 1.00 98.06 179 LEU A N 1
ATOM 1418 C CA . LEU A 1 179 ? -9.514 0.999 -4.752 1.00 98.06 179 LEU A CA 1
ATOM 1419 C C . LEU A 1 179 ? -9.067 1.258 -3.310 1.00 98.06 179 LEU A C 1
ATOM 1421 O O . LEU A 1 179 ? -9.879 1.098 -2.406 1.00 98.06 179 LEU A O 1
ATOM 1425 N N . LEU A 1 180 ? -7.820 1.685 -3.077 1.00 97.81 180 LEU A N 1
ATOM 1426 C CA . LEU A 1 180 ? -7.340 2.012 -1.729 1.00 97.81 180 LEU A CA 1
ATOM 1427 C C . LEU A 1 180 ? -8.065 3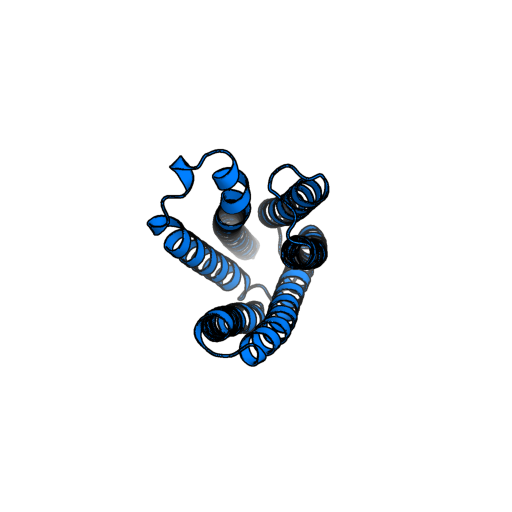.231 -1.151 1.00 97.81 180 LEU A C 1
ATOM 1429 O O . LEU A 1 180 ? -8.510 3.198 -0.005 1.00 97.81 180 LEU A O 1
ATOM 1433 N N . VAL A 1 181 ? -8.200 4.295 -1.947 1.00 97.50 181 VAL A N 1
ATOM 1434 C CA . VAL A 1 181 ? -8.929 5.506 -1.544 1.00 97.50 181 VAL A CA 1
ATOM 1435 C C . VAL A 1 181 ? -10.398 5.177 -1.276 1.00 97.50 181 VAL A C 1
ATOM 1437 O O . VAL A 1 181 ? -10.929 5.561 -0.237 1.00 97.50 181 VAL A O 1
ATOM 1440 N N . GLY A 1 182 ? -11.037 4.415 -2.169 1.00 96.75 182 GLY A N 1
ATOM 1441 C CA . GLY A 1 182 ? -12.419 3.962 -2.004 1.00 96.75 182 GLY A CA 1
ATOM 1442 C C . GLY A 1 182 ? -12.613 3.059 -0.783 1.00 96.75 182 GLY A C 1
ATOM 1443 O O . GLY A 1 182 ? -13.607 3.195 -0.075 1.00 96.75 182 GLY A O 1
ATOM 1444 N N . ALA A 1 183 ? -11.649 2.180 -0.491 1.00 97.44 183 ALA A N 1
ATOM 1445 C CA . ALA A 1 183 ? -11.683 1.323 0.689 1.00 97.44 183 ALA A CA 1
ATOM 1446 C C . ALA A 1 183 ? -11.679 2.143 1.981 1.00 97.44 183 ALA A C 1
ATOM 1448 O O . ALA A 1 183 ? -12.515 1.912 2.847 1.00 97.44 183 ALA A O 1
ATOM 1449 N N . TRP A 1 184 ? -10.797 3.142 2.085 1.00 97.62 184 TRP A N 1
ATOM 1450 C CA . TRP A 1 184 ? -10.774 4.040 3.240 1.00 97.62 184 TRP A CA 1
ATOM 1451 C C . TRP A 1 184 ? -12.002 4.942 3.317 1.00 97.62 184 TRP A C 1
ATOM 1453 O O . TRP A 1 184 ? -12.517 5.158 4.406 1.00 97.62 184 TRP A O 1
ATOM 1463 N N . TYR A 1 185 ? -12.508 5.429 2.184 1.00 95.56 185 TYR A N 1
ATOM 1464 C CA . TYR A 1 185 ? -13.736 6.223 2.146 1.00 95.56 185 TYR A CA 1
ATOM 1465 C C . TYR A 1 185 ? -14.969 5.441 2.632 1.00 95.56 185 TYR A C 1
ATOM 1467 O O . TYR A 1 185 ? -15.852 6.029 3.246 1.00 95.56 185 TYR A O 1
ATOM 1475 N N . GLY A 1 186 ? -15.022 4.129 2.394 1.00 92.44 186 GLY A N 1
ATOM 1476 C CA . GLY A 1 186 ? -16.106 3.252 2.851 1.00 92.44 186 GLY A CA 1
ATOM 1477 C C . GLY A 1 186 ? -15.877 2.615 4.224 1.00 92.44 186 GLY A C 1
ATOM 1478 O O . GLY A 1 186 ? -16.395 1.528 4.466 1.00 92.44 186 GLY A O 1
ATOM 1479 N N . VAL A 1 187 ? -15.030 3.191 5.084 1.00 93.94 187 VAL A N 1
ATOM 1480 C CA . VAL A 1 187 ? -14.898 2.753 6.483 1.00 93.94 187 VAL A CA 1
ATOM 1481 C C . VAL A 1 187 ? -15.926 3.505 7.314 1.00 93.94 187 VAL A C 1
ATOM 1483 O O . VAL A 1 187 ? -15.684 4.648 7.690 1.00 93.94 187 VAL A O 1
ATOM 1486 N N . ASP A 1 188 ? -17.057 2.861 7.583 1.00 88.69 188 ASP A N 1
ATOM 1487 C CA . ASP A 1 188 ? -18.153 3.463 8.351 1.00 88.69 188 ASP A CA 1
ATOM 1488 C C . ASP A 1 188 ? -18.438 2.721 9.667 1.00 88.69 188 ASP A C 1
ATOM 1490 O O . ASP A 1 188 ? -18.993 3.315 10.588 1.00 88.69 188 ASP A O 1
ATOM 1494 N N . ASP A 1 189 ? -18.016 1.457 9.788 1.00 85.50 189 ASP A N 1
ATOM 1495 C CA . ASP A 1 189 ? -18.214 0.637 10.987 1.00 85.50 189 ASP A CA 1
ATOM 1496 C C . ASP A 1 189 ? -17.060 -0.364 11.200 1.00 85.50 189 ASP A C 1
ATOM 1498 O O . ASP A 1 189 ? -16.263 -0.612 10.286 1.00 85.50 189 ASP A O 1
ATOM 1502 N N . ILE A 1 190 ? -16.964 -0.922 12.412 1.00 86.06 190 ILE A N 1
ATOM 1503 C CA . ILE A 1 190 ? -16.014 -1.968 12.808 1.00 86.06 190 ILE A CA 1
ATOM 1504 C C . ILE A 1 190 ? -16.759 -3.096 13.537 1.00 86.06 190 ILE A C 1
ATOM 1506 O O . ILE A 1 190 ? -17.377 -2.864 14.572 1.00 86.06 190 ILE A O 1
ATOM 1510 N N . GLU A 1 191 ? -16.666 -4.326 13.024 1.00 81.81 191 GLU A N 1
ATOM 1511 C CA . GLU A 1 191 ? -17.458 -5.469 13.516 1.00 81.81 191 GLU A CA 1
ATOM 1512 C C . GLU A 1 191 ? -16.824 -6.213 14.712 1.00 81.81 191 GLU A C 1
ATOM 1514 O O . GLU A 1 191 ? -17.529 -6.876 15.470 1.00 81.81 191 GLU A O 1
ATOM 1519 N N . GLU A 1 192 ? -15.504 -6.130 14.911 1.00 68.88 192 GLU A N 1
ATOM 1520 C CA . GLU A 1 192 ? -14.815 -6.839 16.006 1.00 68.88 192 GLU A CA 1
ATOM 1521 C C . GLU A 1 192 ? -14.803 -5.984 17.293 1.00 68.88 192 GLU A C 1
ATOM 1523 O O . GLU A 1 192 ? -14.272 -4.881 17.273 1.00 68.88 192 GLU A O 1
ATOM 1528 N N . ILE A 1 193 ? -15.344 -6.487 18.416 1.00 59.44 193 ILE A N 1
ATOM 1529 C CA . ILE A 1 193 ? -15.104 -6.000 19.798 1.00 59.44 193 ILE A CA 1
ATOM 1530 C C . ILE A 1 193 ? -14.951 -7.198 20.725 1.00 59.44 193 ILE A C 1
ATOM 1532 O O . ILE A 1 193 ? -15.873 -8.046 20.712 1.00 59.44 193 ILE A O 1
#

pLDDT: mean 90.48, std 9.21, range [58.28, 98.06]

Solvent-accessible surface area (backbone atoms only — not comparable to full-atom values): 9562 Å² total; per-residue (Å²): 112,69,68,61,56,49,54,54,50,53,52,48,54,53,45,46,50,53,19,23,53,28,28,30,52,11,32,50,31,48,34,46,63,60,49,46,63,66,49,24,78,78,40,63,85,69,58,64,70,82,55,52,63,56,38,50,51,49,16,52,53,27,36,50,52,15,45,61,55,47,36,86,50,34,88,63,75,48,63,60,33,48,53,50,21,57,54,34,46,51,51,20,53,52,24,40,53,41,22,76,75,73,41,65,68,30,40,56,50,16,54,54,33,45,54,55,23,52,50,28,48,35,52,34,26,45,49,49,17,59,38,34,70,30,63,38,28,41,52,18,39,55,34,42,53,52,22,54,54,37,49,50,48,36,60,76,67,64,54,49,93,88,36,71,67,40,53,51,31,52,52,42,38,50,49,20,36,51,29,42,33,50,30,27,70,56,43,85,55,69,76,43,122

Radius of gyration: 18.52 Å; Cα contacts (8 Å, |Δi|>4): 220; chains: 1; bounding box: 56×32×57 Å

Mean predicted aligned error: 5.35 Å

Secondary structure (DSSP, 8-state):
-HHHHHHHHHHHHHHHHHHHHHHHHHHHHHHHHHHHHHHHTT-GGGG-GGGHHHHHHHHHHHHHHHHHHHGGG-SS-SHHHHHHHHHHHHHHHHHHHHHHHT-HHHHHHHHHHHHHHHHHHHHHHHHHHHHT--THHHHHHHHHHHHHHHHHHHHHTTPPTTSHHHHHHHHHHHHHHHHHHHHHHT-------

Foldseek 3Di:
DVVVVVVVVVVQQVLLVLLLVLLLLLLVLVLCLVLLVLVCVVVVVSVPPPCSVVSNVSSLVSNLSSQVSCQVQAPDRLVVLSVLLVVLVVVLVVLVVCCVVPNVVSVVVSVVSVVSNLVSQLVNLVRLCQFQVQCLSNVLSVLVVVLVVLVVVCVVVVPDSVDPSVVVSSVSSSVSSVSSSVSSNSRRGTDGD